Protein AF-A0A349A2H7-F1 (afdb_monomer)

Solvent-accessible surface area (backbone atoms only — not comparable to full-atom values): 12599 Å² total; per-residue (Å²): 138,85,84,82,82,81,79,79,83,76,76,77,80,77,74,93,54,63,69,60,53,51,51,50,51,52,50,51,51,52,50,50,54,51,51,54,52,49,52,51,53,51,54,51,48,53,50,29,49,76,74,70,43,41,68,57,54,52,53,52,52,53,39,20,52,52,33,11,51,50,36,16,49,54,47,28,52,54,42,39,49,49,44,51,49,52,53,63,64,56,72,56,79,90,62,84,86,55,93,89,57,82,71,79,83,64,71,91,64,53,72,66,56,54,51,52,49,49,52,52,50,28,53,56,54,16,52,56,33,15,56,57,23,29,75,42,27,62,44,52,51,35,43,76,65,58,60,81,70,86,47,60,41,94,85,80,67,43,42,53,28,49,64,72,24,38,44,59,42,52,51,52,49,50,54,49,50,51,50,52,51,52,53,37,49,54,51,40,50,50,53,37,58,60,60,63,70,70,77,71,77,76,80,81,74,84,80,72,51,73,68,60,55,57,67,74,74,110

Mean predicted aligned error: 11.8 Å

Foldseek 3Di:
DDDDDDDDPDDDDDDPPPVVVVVVVVVVVVVVVVVVVVVVLVVVCVVCVVVVNNVVSVLLVVLLQVQLVVQLVVLLCLQLVLLVVLLVVLPDQPDDPDPP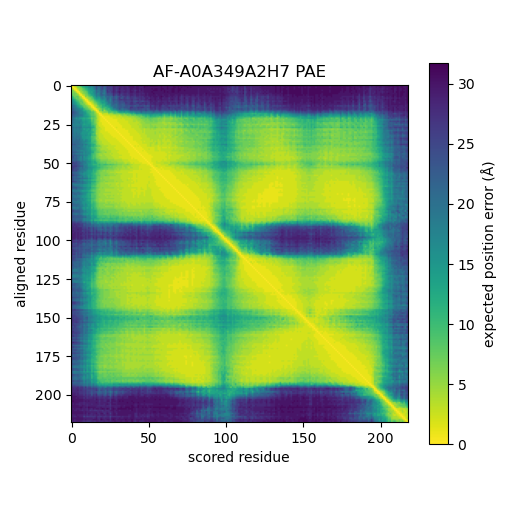WPFDDADPDPSVRVNVVSNVVSNVVSNVSSNVRSVCSVLVVLQVPQDFPPDADPPPRHGPSCVVRPVVVVVVVVVSVVVSVVVSVVVSVVSCVSSRVDTDDDPDPDDDDPVNVVVVVD

Sequence (218 aa):
MNSKTFFHQTTPPRPPGQGRAFVAILAGFVALTLLWQAAGLITDWYWFQEVGYERVFLVTLTTQIKTALLFAAVFFALFFGNLSLARALSRKPFFEVREGTIVLPPWKMGDRAIGGLILLASLLFSVFAALQGAVRWESVLRFLNATPFGTPDPLFKRDIGFYVFQLPLLNDLYGWLMGVLIFTLLSTLLVYLLRRAFVFMPPRTVQVSPAARAHLVA

pLDDT: mean 83.66, std 16.84, range [39.5, 98.31]

Structure (mmCIF, N/CA/C/O backbone):
data_AF-A0A349A2H7-F1
#
_entry.id   AF-A0A349A2H7-F1
#
loop_
_atom_site.group_PDB
_atom_site.id
_atom_site.type_symbol
_atom_site.label_atom_id
_atom_site.label_alt_id
_atom_site.label_comp_id
_atom_site.label_asym_id
_atom_site.label_entity_id
_atom_site.label_seq_id
_atom_site.pdbx_PDB_ins_code
_atom_site.Cartn_x
_atom_site.Cartn_y
_atom_site.Cartn_z
_atom_site.occupancy
_atom_site.B_iso_or_equiv
_atom_site.auth_seq_id
_atom_site.auth_comp_id
_atom_site.auth_asym_id
_atom_site.auth_atom_id
_atom_site.pdbx_PDB_model_num
ATOM 1 N N . MET A 1 1 ? 14.932 37.838 -57.137 1.00 40.78 1 MET A N 1
ATOM 2 C CA . MET A 1 1 ? 15.962 37.454 -56.144 1.00 40.78 1 MET A CA 1
ATOM 3 C C . MET A 1 1 ? 15.290 37.409 -54.780 1.00 40.78 1 MET A C 1
ATOM 5 O O . MET A 1 1 ? 14.786 38.436 -54.358 1.00 40.78 1 MET A O 1
ATOM 9 N N . ASN A 1 2 ? 15.157 36.231 -54.163 1.00 39.50 2 ASN A N 1
ATOM 10 C CA . ASN A 1 2 ? 14.314 36.021 -52.978 1.00 39.50 2 ASN A CA 1
ATOM 11 C C . ASN A 1 2 ? 15.207 35.628 -51.786 1.00 39.50 2 ASN A C 1
ATOM 13 O O . ASN A 1 2 ? 15.678 34.493 -51.714 1.00 39.50 2 ASN A O 1
ATOM 17 N N . SER A 1 3 ? 15.513 36.580 -50.901 1.00 47.34 3 SER A N 1
ATOM 18 C CA . SER A 1 3 ? 16.368 36.375 -49.727 1.00 47.34 3 SER A CA 1
ATOM 19 C C . SER A 1 3 ? 15.541 35.842 -48.557 1.00 47.34 3 SER A C 1
ATOM 21 O O . SER A 1 3 ? 14.837 36.594 -47.885 1.00 47.34 3 SER A O 1
ATOM 23 N N . LYS A 1 4 ? 15.628 34.533 -48.307 1.00 51.41 4 LYS A N 1
ATOM 24 C CA . LYS A 1 4 ? 15.074 33.904 -47.104 1.00 51.41 4 LYS A CA 1
ATOM 25 C C . LYS A 1 4 ? 15.924 34.297 -45.893 1.00 51.41 4 LYS A C 1
ATOM 27 O O . LYS A 1 4 ? 17.080 33.898 -45.782 1.00 51.41 4 LYS A O 1
ATOM 32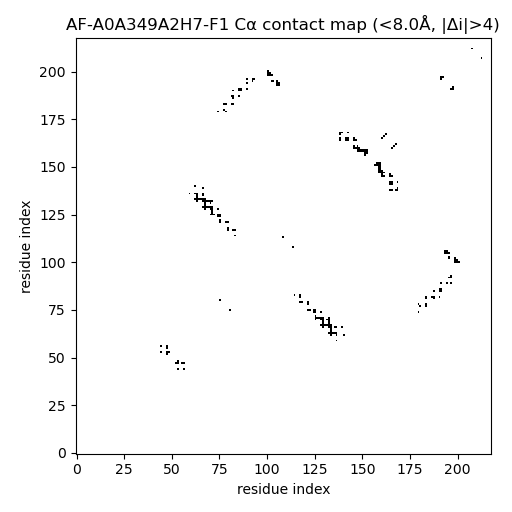 N N . THR A 1 5 ? 15.340 35.079 -44.997 1.00 55.56 5 THR A N 1
ATOM 33 C CA . THR A 1 5 ? 15.843 35.376 -43.656 1.00 55.56 5 THR A CA 1
ATOM 34 C C . THR A 1 5 ? 15.737 34.124 -42.782 1.00 55.56 5 THR A C 1
ATOM 36 O O . THR A 1 5 ? 14.649 33.672 -42.429 1.00 55.56 5 THR A O 1
ATOM 39 N N . PHE A 1 6 ? 16.884 33.534 -42.446 1.00 59.16 6 PHE A N 1
ATOM 40 C CA . PHE A 1 6 ? 16.989 32.442 -41.481 1.00 59.16 6 PHE A CA 1
ATOM 41 C C . PHE A 1 6 ? 17.053 33.030 -40.066 1.00 59.16 6 PHE A C 1
ATOM 43 O O . PHE A 1 6 ? 18.103 33.484 -39.621 1.00 59.16 6 PHE A O 1
ATOM 50 N N . PHE A 1 7 ? 15.932 33.034 -39.345 1.00 60.91 7 PHE A N 1
ATOM 51 C CA . PHE A 1 7 ? 15.944 33.316 -37.910 1.00 60.91 7 PHE A CA 1
ATOM 52 C C . PHE A 1 7 ? 16.451 32.080 -37.160 1.00 60.91 7 PHE A C 1
ATOM 54 O O . PHE A 1 7 ? 15.740 31.085 -37.021 1.00 60.91 7 PHE A O 1
ATOM 61 N N . HIS A 1 8 ? 17.688 32.141 -36.668 1.00 60.41 8 HIS A N 1
ATOM 62 C CA . HIS A 1 8 ? 18.191 31.193 -35.679 1.00 60.41 8 HIS A CA 1
ATOM 63 C C . HIS A 1 8 ? 17.428 31.396 -34.363 1.00 60.41 8 HIS A C 1
ATOM 65 O O . HIS A 1 8 ? 17.656 32.367 -33.646 1.00 60.41 8 HIS A O 1
ATOM 71 N N . GLN A 1 9 ? 16.516 30.481 -34.033 1.00 60.56 9 GLN A N 1
ATOM 72 C CA . GLN A 1 9 ? 15.930 30.414 -32.696 1.00 60.56 9 GLN A CA 1
ATOM 73 C C . GLN A 1 9 ? 16.996 29.892 -31.724 1.00 60.56 9 GLN A C 1
ATOM 75 O O . GLN A 1 9 ? 17.205 28.688 -31.595 1.00 60.56 9 GLN A O 1
ATOM 80 N N . THR A 1 10 ? 17.704 30.793 -31.047 1.00 62.16 10 THR A N 1
ATOM 81 C CA . THR A 1 10 ? 18.529 30.436 -29.891 1.00 62.16 10 THR A CA 1
ATOM 82 C C . THR A 1 10 ? 17.597 30.148 -28.719 1.00 62.16 10 THR A C 1
ATOM 84 O O . THR A 1 10 ? 17.043 31.069 -28.121 1.00 62.16 10 THR A O 1
ATOM 87 N N . THR A 1 11 ? 17.383 28.874 -28.387 1.00 65.50 11 THR A N 1
ATOM 88 C CA . THR A 1 11 ? 16.735 28.499 -27.122 1.00 65.50 11 THR A CA 1
ATOM 89 C C . THR A 1 11 ? 17.498 29.138 -25.956 1.00 65.50 11 THR A C 1
ATOM 91 O O . THR A 1 11 ? 18.717 28.953 -25.886 1.00 65.50 11 THR A O 1
ATOM 94 N N . PRO A 1 12 ? 16.833 29.876 -25.046 1.00 65.44 12 PRO A N 1
ATOM 95 C CA . PRO A 1 12 ? 17.516 30.489 -23.916 1.00 65.44 12 PRO A CA 1
ATOM 96 C C . PRO A 1 12 ? 18.137 29.403 -23.019 1.00 65.44 12 PRO A C 1
ATOM 98 O O . PRO A 1 12 ? 17.526 28.345 -22.821 1.00 65.44 12 PRO A O 1
ATOM 101 N N . PRO A 1 13 ? 19.342 29.629 -22.468 1.00 65.56 13 PRO A N 1
ATOM 102 C CA . PRO A 1 13 ? 19.967 28.684 -21.553 1.00 65.56 13 PRO A CA 1
ATOM 103 C C . PRO A 1 13 ? 19.092 28.509 -20.303 1.00 65.56 13 PRO A C 1
ATOM 105 O O . PRO A 1 13 ? 18.679 29.487 -19.679 1.00 65.56 13 PRO A O 1
ATOM 108 N N . ARG A 1 14 ? 18.800 27.255 -19.924 1.00 61.19 14 ARG A N 1
ATOM 109 C CA . ARG A 1 14 ? 18.128 26.950 -18.648 1.00 61.19 14 ARG A CA 1
ATOM 110 C C . ARG A 1 14 ? 18.968 27.528 -17.499 1.00 61.19 14 ARG A C 1
ATOM 112 O O . ARG A 1 14 ? 20.153 27.200 -17.429 1.00 61.19 14 ARG A O 1
ATOM 119 N N . PRO A 1 15 ? 18.395 28.337 -16.590 1.00 60.94 15 PRO A N 1
ATOM 120 C CA . PRO A 1 15 ? 19.158 28.917 -15.493 1.00 60.94 15 PRO A CA 1
ATOM 121 C C . PRO A 1 15 ? 19.729 27.809 -14.588 1.00 60.94 15 PRO A C 1
ATOM 123 O O . PRO A 1 15 ? 18.993 26.896 -14.187 1.00 60.94 15 PRO A O 1
ATOM 126 N N . PRO A 1 16 ? 21.031 27.855 -14.256 1.00 57.06 16 PRO A N 1
ATOM 127 C CA . PRO A 1 16 ? 21.660 26.864 -13.395 1.00 57.06 16 PRO A CA 1
ATOM 128 C C . PRO A 1 16 ? 21.126 27.030 -11.964 1.00 57.06 16 PRO A C 1
ATOM 130 O O . PRO A 1 16 ? 21.412 28.017 -11.300 1.00 57.06 16 PRO A O 1
ATOM 133 N N . GLY A 1 17 ? 20.320 26.074 -11.485 1.00 62.72 17 GLY A N 1
ATOM 134 C CA . GLY A 1 17 ? 19.901 26.011 -10.073 1.00 62.72 17 GLY A CA 1
ATOM 135 C C . GLY A 1 17 ? 18.407 25.813 -9.799 1.00 62.72 17 GLY A C 1
ATOM 136 O O . GLY A 1 17 ? 18.071 25.369 -8.702 1.00 62.72 17 GLY A O 1
ATOM 137 N N . GLN A 1 18 ? 17.511 26.030 -10.772 1.00 72.44 18 GLN A N 1
ATOM 138 C CA . GLN A 1 18 ? 16.055 25.903 -10.546 1.00 72.44 18 GLN A CA 1
ATOM 139 C C . GLN A 1 18 ? 15.631 24.507 -10.053 1.00 72.44 18 GLN A C 1
ATOM 141 O O . GLN A 1 18 ? 14.792 24.395 -9.164 1.00 72.44 18 GLN A O 1
ATOM 146 N N . GLY A 1 19 ? 16.256 23.438 -10.562 1.00 79.19 19 GLY A N 1
ATOM 147 C CA . GLY A 1 19 ? 15.960 22.072 -10.116 1.00 79.19 19 GLY A CA 1
ATOM 148 C C . GLY A 1 19 ? 16.361 21.800 -8.661 1.00 79.19 19 GLY A C 1
ATOM 149 O O . GLY A 1 19 ? 15.633 21.124 -7.942 1.00 79.19 19 GLY A O 1
ATOM 150 N N . ARG A 1 20 ? 17.487 22.360 -8.195 1.00 87.62 20 ARG A N 1
ATOM 151 C CA . ARG A 1 20 ? 17.950 22.180 -6.805 1.00 87.62 20 ARG A CA 1
ATOM 152 C C . ARG A 1 20 ? 17.081 22.972 -5.829 1.00 87.62 20 ARG A C 1
ATOM 154 O O . ARG A 1 20 ? 16.742 22.445 -4.777 1.00 87.62 20 ARG A O 1
ATOM 161 N N . ALA A 1 21 ? 16.678 24.187 -6.207 1.00 89.88 21 ALA A N 1
ATOM 162 C CA . ALA A 1 21 ? 15.753 25.000 -5.421 1.00 89.88 21 ALA A CA 1
ATOM 163 C C . ALA A 1 21 ? 14.385 24.316 -5.275 1.00 89.88 21 ALA A C 1
ATOM 165 O O . ALA A 1 21 ? 13.869 24.219 -4.167 1.00 89.88 21 ALA A O 1
ATOM 166 N N . PHE A 1 22 ? 13.836 23.760 -6.362 1.00 90.69 22 PHE A N 1
ATOM 167 C CA . PHE A 1 22 ? 12.571 23.023 -6.310 1.00 90.69 22 PHE A CA 1
ATOM 168 C C . PHE A 1 22 ? 12.645 21.792 -5.396 1.00 90.69 22 PHE A C 1
ATOM 170 O O . PHE A 1 22 ? 11.766 21.597 -4.561 1.00 90.69 22 PHE A O 1
ATOM 177 N N . VAL A 1 23 ? 13.711 20.987 -5.500 1.00 91.88 23 VAL A N 1
ATOM 178 C CA . VAL A 1 23 ? 13.900 19.823 -4.617 1.00 91.88 23 VAL A CA 1
ATOM 179 C C . VAL A 1 23 ? 14.053 20.248 -3.156 1.00 91.88 23 VAL A C 1
ATOM 181 O O . VAL A 1 23 ? 13.481 19.601 -2.286 1.00 91.88 23 VAL A O 1
ATOM 184 N N . ALA A 1 24 ? 14.774 21.337 -2.875 1.00 93.31 24 ALA A N 1
ATOM 185 C CA . ALA A 1 24 ? 14.918 21.856 -1.516 1.00 93.31 24 ALA A CA 1
ATOM 186 C C . ALA A 1 24 ? 13.576 22.327 -0.932 1.00 93.31 24 ALA A C 1
ATOM 188 O O . ALA A 1 24 ? 13.265 22.005 0.212 1.00 93.31 24 ALA A O 1
ATOM 189 N N . ILE A 1 25 ? 12.757 23.025 -1.726 1.00 95.12 25 ILE A N 1
ATOM 190 C CA . ILE A 1 25 ? 11.411 23.454 -1.320 1.00 95.12 25 ILE A CA 1
ATOM 191 C C . ILE A 1 25 ? 10.519 22.237 -1.057 1.00 95.12 25 ILE A C 1
ATOM 193 O O . ILE A 1 25 ? 9.866 22.176 -0.019 1.00 95.12 25 ILE A O 1
ATOM 197 N N . LEU A 1 26 ? 10.521 21.247 -1.956 1.00 93.38 26 LEU A N 1
ATOM 198 C CA . LEU A 1 26 ? 9.741 20.020 -1.788 1.00 93.38 26 LEU A CA 1
ATOM 199 C C . LEU A 1 26 ? 10.172 19.249 -0.534 1.00 93.38 26 LEU A C 1
ATOM 201 O O . LEU A 1 26 ? 9.325 18.828 0.247 1.00 93.38 26 LEU A O 1
ATOM 205 N N . ALA A 1 27 ? 11.479 19.093 -0.317 1.00 93.50 27 ALA A N 1
ATOM 206 C CA . ALA A 1 27 ? 12.017 18.432 0.867 1.00 93.50 27 ALA A CA 1
ATOM 207 C C . ALA A 1 27 ? 11.652 19.187 2.154 1.00 93.50 27 ALA A C 1
ATOM 209 O O . ALA A 1 27 ? 11.246 18.559 3.128 1.00 93.50 27 ALA A O 1
ATOM 210 N N . GLY A 1 28 ? 11.736 20.522 2.146 1.00 96.25 28 GLY A N 1
ATOM 211 C CA . GLY A 1 28 ? 11.318 21.365 3.266 1.00 96.25 28 GLY A CA 1
ATOM 212 C C . GLY A 1 28 ? 9.823 21.244 3.563 1.00 96.25 28 GLY A C 1
ATOM 213 O O . GLY A 1 28 ? 9.441 21.104 4.722 1.00 96.25 28 GLY A O 1
ATOM 214 N N . PHE A 1 29 ? 8.982 21.217 2.526 1.00 95.69 29 PHE A N 1
ATOM 215 C CA . PHE A 1 29 ? 7.543 21.002 2.672 1.00 95.69 29 PHE A CA 1
ATOM 216 C C . PHE A 1 29 ? 7.239 19.628 3.279 1.00 95.69 29 PHE A C 1
ATOM 218 O O . PHE A 1 29 ? 6.520 19.543 4.270 1.00 95.69 29 PHE A O 1
ATOM 225 N N . VAL A 1 30 ? 7.845 18.559 2.749 1.00 93.62 30 VAL A N 1
ATOM 226 C CA . VAL A 1 30 ? 7.694 17.202 3.297 1.00 93.62 30 VAL A CA 1
ATOM 227 C C . VAL A 1 30 ? 8.155 17.154 4.756 1.00 93.62 30 VAL A C 1
ATOM 229 O O . VAL A 1 30 ? 7.419 16.661 5.608 1.00 93.62 30 VAL A O 1
ATOM 232 N N . ALA A 1 31 ? 9.317 17.723 5.082 1.00 94.75 31 ALA A N 1
ATOM 233 C CA . ALA A 1 31 ? 9.815 17.772 6.455 1.00 94.75 31 ALA A CA 1
ATOM 234 C C . ALA A 1 31 ? 8.843 18.500 7.397 1.00 94.75 31 ALA A C 1
ATOM 236 O O . ALA A 1 31 ? 8.534 17.982 8.467 1.00 94.75 31 ALA A O 1
ATOM 237 N N . LEU A 1 32 ? 8.300 19.649 6.983 1.00 96.31 32 LEU A N 1
ATOM 238 C CA . LEU A 1 32 ? 7.321 20.394 7.775 1.00 96.31 32 LEU A CA 1
ATOM 239 C C . LEU A 1 32 ? 6.042 19.579 8.010 1.00 96.31 32 LEU A C 1
ATOM 241 O O . LEU A 1 32 ? 5.543 19.536 9.132 1.00 96.31 32 LEU A O 1
ATOM 245 N N . THR A 1 33 ? 5.538 18.889 6.980 1.00 94.25 33 THR A N 1
ATOM 246 C CA . THR A 1 33 ? 4.352 18.029 7.128 1.00 94.25 33 THR A CA 1
ATOM 247 C C . THR A 1 33 ? 4.591 16.869 8.095 1.00 94.25 33 THR A C 1
ATOM 249 O O . THR A 1 33 ? 3.722 16.574 8.912 1.00 94.25 33 THR A O 1
ATOM 252 N N . LEU A 1 34 ? 5.778 16.254 8.064 1.00 93.31 34 LEU A N 1
ATOM 253 C CA . LEU A 1 34 ? 6.144 15.176 8.984 1.00 93.31 34 LEU A CA 1
ATOM 254 C C . LEU A 1 34 ? 6.290 15.679 10.422 1.00 93.31 34 LEU A C 1
ATOM 256 O O . LEU A 1 34 ? 5.830 15.014 11.345 1.00 93.31 34 LEU A O 1
ATOM 260 N N . LEU A 1 35 ? 6.882 16.861 10.619 1.00 95.81 35 LEU A N 1
ATOM 261 C CA . LEU A 1 35 ? 6.988 17.485 11.939 1.00 95.81 35 LEU A CA 1
ATOM 262 C C . LEU A 1 35 ? 5.609 17.798 12.525 1.00 95.81 35 LEU A C 1
ATOM 264 O O . LEU A 1 35 ? 5.370 17.518 13.696 1.00 95.81 35 LEU A O 1
ATOM 268 N N . TRP A 1 36 ? 4.691 18.322 11.709 1.00 96.25 36 TRP A N 1
ATOM 269 C CA . TRP A 1 36 ? 3.318 18.591 12.137 1.00 96.25 36 TRP A CA 1
ATOM 270 C C . TRP A 1 36 ? 2.585 17.311 12.558 1.00 96.25 36 TRP A C 1
ATOM 272 O O . TRP A 1 36 ? 1.950 17.271 13.610 1.00 96.25 36 TRP A O 1
ATOM 282 N N . GLN A 1 37 ? 2.713 16.237 11.773 1.00 93.88 37 GLN A N 1
ATOM 283 C CA . GLN A 1 37 ? 2.130 14.937 12.116 1.00 93.88 37 GLN A CA 1
ATOM 284 C C . GLN A 1 37 ? 2.745 14.339 13.385 1.00 93.88 37 GLN A C 1
ATOM 286 O O . GLN A 1 37 ? 2.019 13.808 14.222 1.00 93.88 37 GLN A O 1
ATOM 291 N N . ALA A 1 38 ? 4.066 14.447 13.550 1.00 93.75 38 ALA A N 1
ATOM 292 C CA . ALA A 1 38 ? 4.754 13.967 14.743 1.00 93.75 38 ALA A CA 1
ATOM 293 C C . ALA A 1 38 ? 4.303 14.723 15.998 1.00 93.75 38 ALA A C 1
ATOM 295 O O . ALA A 1 38 ? 4.065 14.095 17.025 1.00 93.75 38 ALA A O 1
ATOM 296 N N . ALA A 1 39 ? 4.137 16.047 15.906 1.00 95.75 39 ALA A N 1
ATOM 297 C CA . ALA A 1 39 ? 3.617 16.856 17.003 1.00 95.75 39 ALA A CA 1
ATOM 298 C C . ALA A 1 39 ? 2.219 16.385 17.428 1.00 95.75 39 ALA A C 1
ATOM 300 O O . ALA A 1 39 ? 2.013 16.126 18.608 1.00 95.75 39 ALA A O 1
ATOM 301 N N . GLY A 1 40 ? 1.303 16.181 16.470 1.00 94.88 40 GLY A N 1
ATOM 302 C CA . GLY A 1 40 ? -0.031 15.642 16.756 1.00 94.88 40 GLY A CA 1
ATOM 303 C C . GLY A 1 40 ? 0.016 14.269 17.431 1.00 94.88 40 GLY A C 1
ATOM 304 O O . GLY A 1 40 ? -0.617 14.065 18.459 1.00 94.88 40 GLY A O 1
ATOM 305 N N . LEU A 1 41 ? 0.846 13.357 16.919 1.00 94.19 41 LEU A N 1
ATOM 306 C CA . LEU A 1 41 ? 0.986 12.003 17.463 1.00 94.19 41 LEU A CA 1
ATOM 307 C C . LEU A 1 41 ? 1.552 11.992 18.892 1.00 94.19 41 LEU A C 1
ATOM 309 O O . LEU A 1 41 ? 1.126 11.187 19.716 1.00 94.19 41 LEU A O 1
ATOM 313 N N . ILE A 1 42 ? 2.497 12.887 19.196 1.00 94.88 42 ILE A N 1
ATOM 314 C CA . ILE A 1 42 ? 3.053 13.052 20.545 1.00 94.88 42 ILE A CA 1
ATOM 315 C C . ILE A 1 42 ? 2.002 13.643 21.492 1.00 94.88 42 ILE A C 1
ATOM 317 O O . ILE A 1 42 ? 1.865 13.167 22.617 1.00 94.88 42 ILE A O 1
ATOM 321 N N . THR A 1 43 ? 1.254 14.656 21.048 1.00 95.94 43 THR A N 1
ATOM 322 C CA . THR A 1 43 ? 0.167 15.245 21.840 1.00 95.94 43 THR A CA 1
ATOM 323 C C . THR A 1 43 ? -0.902 14.207 22.167 1.00 95.94 43 THR A C 1
ATOM 325 O O . THR A 1 43 ? -1.280 14.080 23.330 1.00 95.94 43 THR A O 1
ATOM 328 N N . ASP A 1 44 ? -1.325 13.418 21.178 1.00 94.50 44 ASP A N 1
ATOM 329 C CA . ASP A 1 44 ? -2.274 12.326 21.384 1.00 94.50 44 ASP A CA 1
ATOM 330 C C . ASP A 1 44 ? -1.710 11.295 22.367 1.00 94.50 44 ASP A C 1
ATOM 332 O O . ASP A 1 44 ? -2.406 10.882 23.291 1.00 94.50 44 ASP A O 1
ATOM 336 N N . TRP A 1 45 ? -0.439 10.906 22.227 1.00 95.75 45 TRP A N 1
ATOM 337 C CA . TRP A 1 45 ? 0.186 9.944 23.134 1.00 95.75 45 TRP A CA 1
ATOM 338 C C . TRP A 1 45 ? 0.174 10.419 24.593 1.00 95.75 45 TRP A C 1
ATOM 340 O O . TRP A 1 45 ? -0.254 9.658 25.463 1.00 95.75 45 TRP A O 1
ATOM 350 N N . TYR A 1 46 ? 0.566 11.671 24.862 1.00 96.38 46 TYR A N 1
ATOM 351 C CA . TYR A 1 46 ? 0.497 12.243 26.211 1.00 96.38 46 TYR A CA 1
ATOM 352 C C . TYR A 1 46 ? -0.938 12.298 26.738 1.00 96.38 46 TYR A C 1
ATOM 354 O O . TYR A 1 46 ? -1.185 11.916 27.879 1.00 96.38 46 TYR A O 1
ATOM 362 N N . TRP A 1 47 ? -1.901 12.680 25.897 1.00 96.88 47 TRP A N 1
ATOM 363 C CA . TRP A 1 47 ? -3.310 12.679 26.282 1.00 96.88 47 TRP A CA 1
ATOM 364 C C . TRP A 1 47 ? -3.803 11.269 26.655 1.00 96.88 47 TRP A C 1
ATOM 366 O O . TRP A 1 47 ? -4.423 11.072 27.698 1.00 96.88 47 TRP A O 1
ATOM 376 N N . PHE A 1 48 ? -3.471 10.247 25.859 1.00 96.19 48 PHE A N 1
ATOM 377 C CA . PHE A 1 48 ? -3.827 8.856 26.159 1.00 96.19 48 PHE A CA 1
ATOM 378 C C . PHE A 1 48 ? -3.166 8.336 27.444 1.00 96.19 48 PHE A C 1
ATOM 380 O O . PHE A 1 48 ? -3.763 7.502 28.132 1.00 96.19 48 PHE A O 1
ATOM 387 N N . GLN A 1 49 ? -1.964 8.814 27.777 1.00 96.25 49 GLN A N 1
ATOM 388 C CA . GLN A 1 49 ? -1.318 8.523 29.058 1.00 96.25 49 GLN A CA 1
ATOM 389 C C . GLN A 1 49 ? -2.080 9.154 30.229 1.00 96.25 49 GLN A C 1
ATOM 391 O O . GLN A 1 49 ? -2.355 8.458 31.204 1.00 96.25 49 GLN A O 1
ATOM 396 N N . GLU A 1 50 ? -2.486 10.421 30.119 1.00 96.44 50 GLU A N 1
ATOM 397 C CA . GLU A 1 50 ? -3.231 11.129 31.172 1.00 96.44 50 GLU A CA 1
ATOM 398 C C . GLU A 1 50 ? -4.587 10.482 31.482 1.00 96.44 50 GLU A C 1
ATOM 400 O O . GLU A 1 50 ? -4.976 10.378 32.645 1.00 96.44 50 GLU A O 1
ATOM 405 N N . VAL A 1 51 ? -5.295 9.992 30.461 1.00 96.38 51 VAL A N 1
ATOM 406 C CA . VAL A 1 51 ? -6.596 9.319 30.640 1.00 96.38 51 VAL A CA 1
ATOM 407 C C . VAL A 1 51 ? -6.433 7.835 31.034 1.00 96.38 51 VAL A C 1
ATOM 409 O O . VAL A 1 51 ? -7.409 7.158 31.349 1.00 96.38 51 VAL A O 1
ATOM 412 N N . GLY A 1 52 ? -5.209 7.296 31.046 1.00 95.56 52 GLY A N 1
ATOM 413 C CA . GLY A 1 52 ? -4.933 5.899 31.408 1.00 95.56 52 GLY A CA 1
ATOM 414 C C . GLY A 1 52 ? -5.242 4.873 30.307 1.00 95.56 52 GLY A C 1
ATOM 415 O O . GLY A 1 52 ? -5.275 3.670 30.571 1.00 95.56 52 GLY A O 1
ATOM 416 N N . TYR A 1 53 ? -5.435 5.317 29.060 1.00 96.00 53 TYR A N 1
ATOM 417 C CA . TYR A 1 53 ? -5.715 4.471 27.890 1.00 96.00 53 TYR A CA 1
ATOM 418 C C . TYR A 1 53 ? -4.508 4.314 26.948 1.00 96.00 53 TYR A C 1
ATOM 420 O O . TYR A 1 53 ? -4.675 3.993 25.771 1.00 96.00 53 TYR A O 1
ATOM 428 N N . GLU A 1 54 ? -3.280 4.466 27.451 1.00 94.75 54 GLU A N 1
ATOM 429 C CA . GLU A 1 54 ? -2.039 4.331 26.667 1.00 94.75 54 GLU A CA 1
ATOM 430 C C . GLU A 1 54 ? -1.993 3.042 25.827 1.00 94.75 54 GLU A C 1
ATOM 432 O O . GLU A 1 54 ? -1.588 3.046 24.662 1.00 94.75 54 GLU A O 1
ATOM 437 N N . ARG A 1 55 ? -2.478 1.923 26.380 1.00 96.12 55 ARG A N 1
ATOM 438 C CA . ARG A 1 55 ? -2.511 0.646 25.658 1.00 96.12 55 ARG A CA 1
ATOM 439 C C . ARG A 1 55 ? -3.363 0.705 24.388 1.00 96.12 55 ARG A C 1
ATOM 441 O O . ARG A 1 55 ? -3.002 0.066 23.403 1.00 96.12 55 ARG A O 1
ATOM 448 N N . VAL A 1 56 ? -4.465 1.457 24.390 1.00 94.94 56 VAL A N 1
ATOM 449 C CA . VAL A 1 56 ? -5.331 1.622 23.210 1.00 94.94 56 VAL A CA 1
ATOM 450 C C . VAL A 1 56 ? -4.570 2.353 22.109 1.00 94.94 56 VAL A C 1
ATOM 452 O O . VAL A 1 56 ? -4.562 1.891 20.971 1.00 94.94 56 VAL A O 1
ATOM 455 N N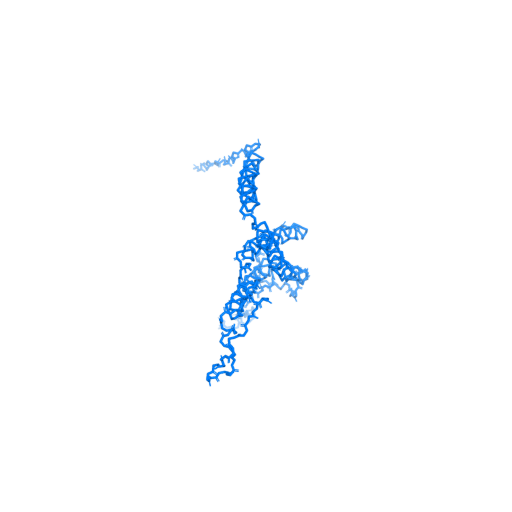 . PHE A 1 57 ? -3.851 3.421 22.458 1.00 95.50 57 PHE A N 1
ATOM 456 C CA . PHE A 1 57 ? -3.003 4.154 21.520 1.00 95.50 57 PHE A CA 1
ATOM 457 C C . PHE A 1 57 ? -1.930 3.256 20.890 1.00 95.50 57 PHE A C 1
ATOM 459 O O . PHE A 1 57 ? -1.800 3.208 19.666 1.00 95.50 57 PHE A O 1
ATOM 466 N N . LEU A 1 58 ? -1.215 2.470 21.704 1.00 95.44 58 LEU A N 1
ATOM 467 C CA . LEU A 1 58 ? -0.184 1.554 21.205 1.00 95.44 58 LEU A CA 1
ATOM 468 C C . LEU A 1 58 ? -0.761 0.460 20.299 1.00 95.44 58 LEU A C 1
ATOM 470 O O . LEU A 1 58 ? -0.163 0.130 19.273 1.00 95.44 58 LEU A O 1
ATOM 474 N N . VAL A 1 59 ? -1.923 -0.104 20.638 1.00 95.69 59 VAL A N 1
ATOM 475 C CA . VAL A 1 59 ? -2.591 -1.102 19.788 1.00 95.69 59 VAL A CA 1
ATOM 476 C C . VAL A 1 59 ? -3.007 -0.481 18.455 1.00 95.69 59 VAL A C 1
ATOM 478 O O . VAL A 1 59 ? -2.725 -1.066 17.408 1.00 95.69 59 VAL A O 1
ATOM 481 N N . THR A 1 60 ? -3.603 0.711 18.467 1.00 94.94 60 THR A N 1
ATOM 482 C CA . THR A 1 60 ? -3.978 1.438 17.248 1.00 94.94 60 THR A CA 1
ATOM 483 C C . THR A 1 60 ? -2.755 1.716 16.376 1.00 94.94 60 THR A C 1
ATOM 485 O O . THR A 1 60 ? -2.718 1.288 15.222 1.00 94.94 60 THR A O 1
ATOM 488 N N . LEU A 1 61 ? -1.708 2.331 16.936 1.00 95.38 61 LEU A N 1
ATOM 489 C CA . LEU A 1 61 ? -0.498 2.705 16.201 1.00 95.38 61 LEU A CA 1
ATOM 490 C C . LEU A 1 61 ? 0.235 1.484 15.634 1.00 95.38 61 LEU A C 1
ATOM 492 O O . LEU A 1 61 ? 0.594 1.450 14.456 1.00 95.38 61 LEU A O 1
ATOM 496 N N . THR A 1 62 ? 0.431 0.439 16.443 1.00 96.62 62 THR A N 1
ATOM 497 C CA . THR A 1 62 ? 1.116 -0.778 15.979 1.00 96.62 62 THR A CA 1
ATOM 498 C C . THR A 1 62 ? 0.317 -1.503 14.901 1.00 96.62 62 THR A C 1
ATOM 500 O O . THR A 1 62 ? 0.909 -2.030 13.958 1.00 96.62 62 THR A O 1
ATOM 503 N N . THR A 1 63 ? -1.014 -1.510 14.991 1.00 96.62 63 THR A N 1
ATOM 504 C CA . THR A 1 63 ? -1.868 -2.125 13.969 1.00 96.62 63 THR A CA 1
ATOM 505 C C . THR A 1 63 ? -1.853 -1.309 12.680 1.00 96.62 63 THR A C 1
ATOM 507 O O . THR A 1 63 ? -1.698 -1.890 11.605 1.00 96.62 63 THR A O 1
ATOM 510 N N . GLN A 1 64 ? -1.918 0.022 12.757 1.00 97.12 64 GLN A N 1
ATOM 511 C CA . GLN A 1 64 ? -1.768 0.906 11.596 1.00 97.12 64 GLN A CA 1
ATOM 512 C C . GLN A 1 64 ? -0.431 0.682 10.884 1.00 97.12 64 GLN A C 1
ATOM 514 O O . GLN A 1 64 ? -0.409 0.485 9.673 1.00 97.12 64 GLN A O 1
ATOM 519 N N . ILE A 1 65 ? 0.680 0.613 11.624 1.00 97.38 65 ILE A N 1
ATOM 520 C CA . ILE A 1 65 ? 2.004 0.360 11.038 1.00 97.38 65 ILE A CA 1
ATOM 521 C C . ILE A 1 65 ? 2.061 -1.031 10.392 1.00 97.38 65 ILE A C 1
ATOM 523 O O . ILE A 1 65 ? 2.494 -1.160 9.249 1.00 97.38 65 ILE A O 1
ATOM 527 N N . LYS A 1 66 ? 1.600 -2.083 11.081 1.00 97.62 66 LYS A N 1
ATOM 528 C CA . LYS A 1 66 ? 1.617 -3.455 10.539 1.00 97.62 66 LYS A CA 1
ATOM 529 C C . LYS A 1 66 ? 0.771 -3.585 9.274 1.00 97.62 66 LYS A C 1
ATOM 531 O O . LYS A 1 66 ? 1.209 -4.207 8.309 1.00 97.62 66 LYS A O 1
ATOM 536 N N . THR A 1 67 ? -0.422 -2.997 9.265 1.00 97.12 67 THR A N 1
ATOM 537 C CA . THR A 1 67 ? -1.323 -3.024 8.104 1.00 97.12 67 THR A CA 1
ATOM 538 C C . THR A 1 67 ? -0.780 -2.199 6.945 1.00 97.12 67 THR A C 1
ATOM 540 O O . THR A 1 67 ? -0.793 -2.676 5.811 1.00 97.12 67 THR A O 1
ATOM 543 N N . ALA A 1 68 ? -0.204 -1.027 7.217 1.00 97.75 68 ALA A N 1
ATOM 544 C CA . ALA A 1 68 ? 0.496 -0.229 6.217 1.00 97.75 68 ALA A CA 1
ATOM 545 C C . ALA A 1 68 ? 1.642 -1.017 5.567 1.00 97.75 68 ALA A C 1
ATOM 547 O O . ALA A 1 68 ? 1.709 -1.123 4.343 1.00 97.75 68 ALA A O 1
ATOM 548 N N . LEU A 1 69 ? 2.509 -1.628 6.380 1.00 98.31 69 LEU A N 1
ATOM 549 C CA . LEU A 1 69 ? 3.634 -2.425 5.892 1.00 98.31 69 LEU A CA 1
ATOM 550 C C . LEU A 1 69 ? 3.173 -3.640 5.086 1.00 98.31 69 LEU A C 1
ATOM 552 O O . LEU A 1 69 ? 3.758 -3.924 4.044 1.00 98.31 69 LEU A O 1
ATOM 556 N N . LEU A 1 70 ? 2.116 -4.329 5.521 1.00 97.50 70 LEU A N 1
ATOM 557 C CA . LEU A 1 70 ? 1.560 -5.471 4.797 1.00 97.50 70 LEU A CA 1
ATOM 558 C C . LEU A 1 70 ? 1.071 -5.064 3.400 1.00 97.50 70 LEU A C 1
ATOM 560 O O . LEU A 1 70 ? 1.465 -5.675 2.408 1.00 97.50 70 LEU A O 1
ATOM 564 N N . PHE A 1 71 ? 0.251 -4.015 3.308 1.00 97.75 71 PHE A N 1
ATOM 565 C CA . PHE A 1 71 ? -0.277 -3.537 2.028 1.00 97.75 71 PHE A CA 1
ATOM 566 C C . PHE A 1 71 ? 0.839 -3.016 1.114 1.00 97.75 71 PHE A C 1
ATOM 568 O O . PHE A 1 71 ? 0.848 -3.321 -0.080 1.00 97.75 71 PHE A O 1
ATOM 575 N N . ALA A 1 72 ? 1.809 -2.286 1.670 1.00 98.19 72 ALA A N 1
ATOM 576 C CA . ALA A 1 72 ? 2.982 -1.819 0.938 1.00 98.19 72 ALA A CA 1
ATOM 577 C C . ALA A 1 72 ? 3.810 -2.983 0.387 1.00 98.19 72 ALA A C 1
ATOM 579 O O . ALA A 1 72 ? 4.165 -2.977 -0.790 1.00 98.19 72 ALA A O 1
ATOM 580 N N . ALA A 1 73 ? 4.084 -3.996 1.214 1.00 98.25 73 ALA A N 1
ATOM 581 C CA . ALA A 1 73 ? 4.878 -5.158 0.837 1.00 98.25 73 ALA A CA 1
ATOM 582 C C . ALA A 1 73 ? 4.194 -5.982 -0.257 1.00 98.25 73 ALA A C 1
ATOM 584 O O . ALA A 1 73 ? 4.835 -6.330 -1.246 1.00 98.25 73 ALA A O 1
ATOM 585 N N . VAL A 1 74 ? 2.891 -6.249 -0.119 1.00 97.94 74 VAL A N 1
ATOM 586 C CA . VAL A 1 74 ? 2.117 -6.985 -1.129 1.00 97.94 74 VAL A CA 1
ATOM 587 C C . VAL A 1 74 ? 2.063 -6.204 -2.442 1.00 97.94 74 VAL A C 1
ATOM 589 O O . VAL A 1 74 ? 2.355 -6.770 -3.495 1.00 97.94 74 VAL A O 1
ATOM 592 N N . PHE A 1 75 ? 1.762 -4.901 -2.395 1.00 98.31 75 PHE A N 1
ATOM 593 C CA . PHE A 1 75 ? 1.771 -4.055 -3.589 1.00 98.31 75 PHE A CA 1
ATOM 594 C C . PHE A 1 75 ? 3.142 -4.058 -4.263 1.00 98.31 75 PHE A C 1
ATOM 596 O O . PHE A 1 75 ? 3.240 -4.292 -5.465 1.00 98.31 75 PHE A O 1
ATOM 603 N N . PHE A 1 76 ? 4.203 -3.814 -3.489 1.00 98.19 76 PHE A N 1
ATOM 604 C CA . PHE A 1 76 ? 5.565 -3.763 -3.998 1.00 98.19 76 PHE A CA 1
ATOM 605 C C . PHE A 1 76 ? 5.945 -5.093 -4.646 1.00 98.19 76 PHE A C 1
ATOM 607 O O . PHE A 1 76 ? 6.388 -5.094 -5.788 1.00 98.19 76 PHE A O 1
ATOM 614 N N . ALA A 1 77 ? 5.713 -6.222 -3.972 1.00 97.56 77 ALA A N 1
ATOM 615 C CA . ALA A 1 77 ? 6.031 -7.544 -4.500 1.00 97.56 77 ALA A CA 1
ATOM 616 C C . ALA A 1 77 ? 5.310 -7.828 -5.827 1.00 97.56 77 ALA A C 1
ATOM 618 O O . ALA A 1 77 ? 5.950 -8.256 -6.789 1.00 97.56 77 ALA A O 1
ATOM 619 N N . LEU A 1 78 ? 4.006 -7.543 -5.905 1.00 96.88 78 LEU A N 1
ATOM 620 C CA . LEU A 1 78 ? 3.217 -7.751 -7.120 1.00 96.88 78 LEU A CA 1
ATOM 621 C C . LEU A 1 78 ? 3.655 -6.814 -8.249 1.00 96.88 78 LEU A C 1
ATOM 623 O O . LEU A 1 78 ? 3.961 -7.272 -9.349 1.00 96.88 78 LEU A O 1
ATOM 627 N N . PHE A 1 79 ? 3.721 -5.512 -7.980 1.00 97.00 79 PHE A N 1
ATOM 628 C CA . PHE A 1 79 ? 3.997 -4.495 -8.988 1.00 97.00 79 PHE A CA 1
ATOM 629 C C . PHE A 1 79 ? 5.454 -4.553 -9.466 1.00 97.00 79 PHE A C 1
ATOM 631 O O . PHE A 1 79 ? 5.716 -4.735 -10.657 1.00 97.00 79 PHE A O 1
ATOM 638 N N . PHE A 1 80 ? 6.419 -4.476 -8.542 1.00 96.12 80 PHE A N 1
ATOM 639 C CA . PHE A 1 80 ? 7.845 -4.540 -8.870 1.00 96.12 80 PHE A CA 1
ATOM 640 C C . PHE A 1 80 ? 8.217 -5.889 -9.479 1.00 96.12 80 PHE A C 1
ATOM 642 O O . PHE A 1 80 ? 8.956 -5.925 -10.465 1.00 96.12 80 PHE A O 1
ATOM 649 N N . GLY A 1 81 ? 7.706 -6.991 -8.918 1.00 93.94 81 GLY A N 1
ATOM 650 C CA . GLY A 1 81 ? 7.959 -8.336 -9.427 1.00 93.94 81 GLY A CA 1
ATOM 651 C C . GLY A 1 81 ? 7.485 -8.492 -10.870 1.00 93.94 81 GLY A C 1
ATOM 652 O O . GLY A 1 81 ? 8.257 -8.919 -11.729 1.00 93.94 81 GLY A O 1
ATOM 653 N N . ASN A 1 82 ? 6.256 -8.063 -11.166 1.00 94.94 82 ASN A N 1
ATOM 654 C CA . ASN A 1 82 ? 5.681 -8.166 -12.506 1.00 94.94 82 ASN A CA 1
ATOM 655 C C . ASN A 1 82 ? 6.404 -7.267 -13.524 1.00 94.94 82 ASN A C 1
ATOM 657 O O . ASN A 1 82 ? 6.807 -7.744 -14.585 1.00 94.94 82 ASN A O 1
ATOM 661 N N . LEU A 1 83 ? 6.662 -5.996 -13.194 1.00 91.31 83 LEU A N 1
ATOM 662 C CA . LEU A 1 83 ? 7.365 -5.078 -14.100 1.00 91.31 83 LEU A CA 1
ATOM 663 C C . LEU A 1 83 ? 8.828 -5.487 -14.317 1.00 91.31 83 LEU A C 1
ATOM 665 O O . LEU A 1 83 ? 9.357 -5.342 -15.422 1.00 91.31 83 LEU A O 1
ATOM 669 N N . SER A 1 84 ? 9.494 -6.015 -13.288 1.00 89.12 84 SER A N 1
ATOM 670 C CA . SER A 1 84 ? 10.861 -6.534 -13.407 1.00 89.12 84 SER A CA 1
ATOM 671 C C . SER A 1 84 ? 10.911 -7.764 -14.305 1.00 89.12 84 SER A C 1
ATOM 673 O O . SER A 1 84 ? 11.810 -7.872 -15.142 1.00 89.12 84 SER A O 1
ATOM 675 N N . LEU A 1 85 ? 9.918 -8.649 -14.188 1.00 88.25 85 LEU A N 1
ATOM 676 C CA . LEU A 1 85 ? 9.758 -9.802 -15.065 1.00 88.25 85 LEU A CA 1
ATOM 677 C C . LEU A 1 85 ? 9.513 -9.350 -16.512 1.00 88.25 85 LEU A C 1
ATOM 679 O O . LEU A 1 85 ? 10.260 -9.737 -17.409 1.00 88.25 85 LEU A O 1
ATOM 683 N N . ALA A 1 86 ? 8.562 -8.441 -16.738 1.00 86.00 86 ALA A N 1
ATOM 684 C CA . ALA A 1 86 ? 8.281 -7.876 -18.058 1.00 86.00 86 ALA A CA 1
ATOM 685 C C . ALA A 1 86 ? 9.513 -7.207 -18.687 1.00 86.00 86 ALA A C 1
ATOM 687 O O . ALA A 1 86 ? 9.802 -7.381 -19.874 1.00 86.00 86 ALA A O 1
ATOM 688 N N . ARG A 1 87 ? 10.305 -6.488 -17.884 1.00 83.12 87 ARG A N 1
ATOM 689 C CA . ARG A 1 87 ? 11.587 -5.928 -18.318 1.00 83.12 87 ARG A CA 1
ATOM 690 C C . ARG A 1 87 ? 12.595 -7.014 -18.694 1.00 83.12 87 ARG A C 1
ATOM 692 O O . ARG A 1 87 ? 13.299 -6.844 -19.684 1.00 83.12 87 ARG A O 1
ATOM 699 N N . ALA A 1 88 ? 12.706 -8.086 -17.916 1.00 82.81 88 ALA A N 1
ATOM 700 C CA . ALA A 1 88 ? 13.643 -9.169 -18.198 1.00 82.81 88 ALA A CA 1
ATOM 701 C C . ALA A 1 88 ? 13.280 -9.911 -19.497 1.00 82.81 88 ALA A C 1
ATOM 703 O O . ALA A 1 88 ? 14.161 -10.138 -20.327 1.00 82.81 88 ALA A O 1
ATOM 704 N N . LEU A 1 89 ? 11.994 -10.211 -19.706 1.00 80.44 89 LEU A N 1
ATOM 705 C CA . LEU A 1 89 ? 11.481 -10.881 -20.908 1.00 80.44 89 LEU A CA 1
ATOM 706 C C . LEU A 1 89 ? 11.578 -10.010 -22.170 1.00 80.44 89 LEU A C 1
ATOM 708 O O . LEU A 1 89 ? 11.913 -10.512 -23.238 1.00 80.44 89 LEU A O 1
ATOM 712 N N . SER A 1 90 ? 11.369 -8.697 -22.055 1.00 72.19 90 SER A N 1
ATOM 713 C CA . SER A 1 90 ? 11.444 -7.758 -23.191 1.00 72.19 90 SER A CA 1
ATOM 714 C C . SER A 1 90 ? 12.868 -7.406 -23.651 1.00 72.19 90 SER A C 1
ATOM 716 O O . SER A 1 90 ? 13.032 -6.617 -24.580 1.00 72.19 90 SER A O 1
ATOM 718 N N . ARG A 1 91 ? 13.923 -7.963 -23.035 1.00 66.81 91 ARG A N 1
ATOM 719 C CA . ARG A 1 91 ? 15.319 -7.731 -23.465 1.00 66.81 91 A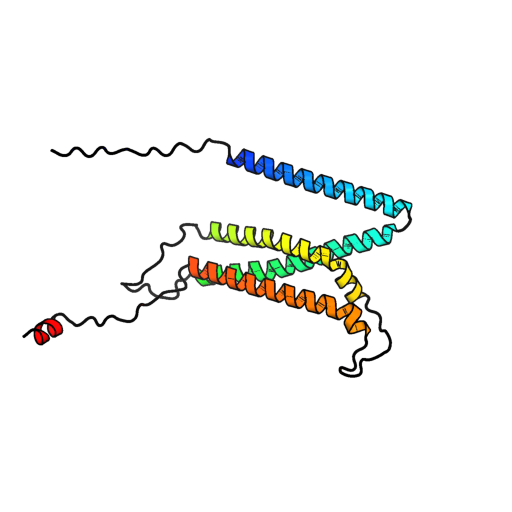RG A CA 1
ATOM 720 C C . ARG A 1 91 ? 15.661 -8.367 -24.811 1.00 66.81 91 ARG A C 1
ATOM 722 O O . ARG A 1 91 ? 16.593 -7.898 -25.460 1.00 66.81 91 ARG A O 1
ATOM 729 N N . LYS A 1 92 ? 14.958 -9.428 -25.212 1.00 59.12 92 LYS A N 1
ATOM 730 C CA . LYS A 1 92 ? 15.180 -10.107 -26.493 1.00 59.12 92 LYS A CA 1
ATOM 731 C C . LYS A 1 92 ? 14.011 -9.793 -27.431 1.00 59.12 92 LYS A C 1
ATOM 733 O O . LYS A 1 92 ? 12.873 -10.074 -27.057 1.00 59.12 92 LYS A O 1
ATOM 738 N N . PRO A 1 93 ? 14.248 -9.213 -28.620 1.00 55.84 93 PRO A N 1
ATOM 739 C CA . PRO A 1 93 ? 13.191 -9.089 -29.612 1.00 55.84 93 PRO A CA 1
ATOM 740 C C . PRO A 1 93 ? 12.749 -10.498 -30.026 1.00 55.84 93 PRO A C 1
ATOM 742 O O . PRO A 1 93 ? 13.559 -11.286 -30.503 1.00 55.84 93 PRO A O 1
ATOM 745 N N . PHE A 1 94 ? 11.475 -10.821 -29.797 1.00 51.78 94 PHE A N 1
ATOM 746 C CA . PHE A 1 94 ? 10.887 -12.110 -30.188 1.00 51.78 94 PHE A CA 1
ATOM 747 C C . PHE A 1 94 ? 10.694 -12.238 -31.705 1.00 51.78 94 PHE A C 1
ATOM 749 O O . PHE A 1 94 ? 10.583 -13.350 -32.211 1.00 51.78 94 PHE A O 1
ATOM 756 N N . PHE A 1 95 ? 10.661 -11.116 -32.428 1.00 54.47 95 PHE A N 1
ATOM 757 C CA . PHE A 1 95 ? 10.412 -11.075 -33.865 1.00 54.47 95 PHE A CA 1
ATOM 758 C C . PHE A 1 95 ? 11.625 -10.504 -34.600 1.00 54.47 95 PHE A C 1
ATOM 760 O O . PHE A 1 95 ? 12.135 -9.441 -34.234 1.00 54.47 95 PHE A O 1
ATOM 767 N N . GLU A 1 96 ? 12.063 -11.194 -35.655 1.00 53.12 96 GLU A N 1
ATOM 768 C CA . GLU A 1 96 ? 12.977 -10.624 -36.642 1.00 53.12 96 GLU A CA 1
ATOM 769 C C . GLU A 1 96 ? 12.310 -9.395 -37.266 1.00 53.12 96 GLU A C 1
ATOM 771 O O . GLU A 1 96 ? 11.224 -9.478 -37.846 1.00 53.12 96 GLU A O 1
ATOM 776 N N . VAL A 1 97 ? 12.939 -8.230 -37.108 1.00 56.75 97 VAL A N 1
ATOM 777 C CA . VAL A 1 97 ? 12.475 -6.982 -37.718 1.00 56.75 97 VAL A CA 1
ATOM 778 C C . VAL A 1 97 ? 12.613 -7.133 -39.231 1.00 56.75 97 VAL A C 1
ATOM 780 O O . VAL A 1 97 ? 13.701 -6.983 -39.781 1.00 56.75 97 VAL A O 1
ATOM 783 N N . ARG A 1 98 ? 11.510 -7.474 -39.901 1.00 53.19 98 ARG A N 1
ATOM 784 C CA . ARG A 1 98 ? 11.443 -7.605 -41.358 1.00 53.19 98 ARG A CA 1
ATOM 785 C C . ARG A 1 98 ? 11.247 -6.228 -41.998 1.00 53.19 98 ARG A C 1
ATOM 787 O O . ARG A 1 98 ? 10.573 -5.363 -41.425 1.00 53.19 98 ARG A O 1
ATOM 794 N N . GLU A 1 99 ? 11.836 -6.028 -43.176 1.00 48.50 99 GLU A N 1
ATOM 795 C CA . GLU A 1 99 ? 11.717 -4.780 -43.941 1.00 48.5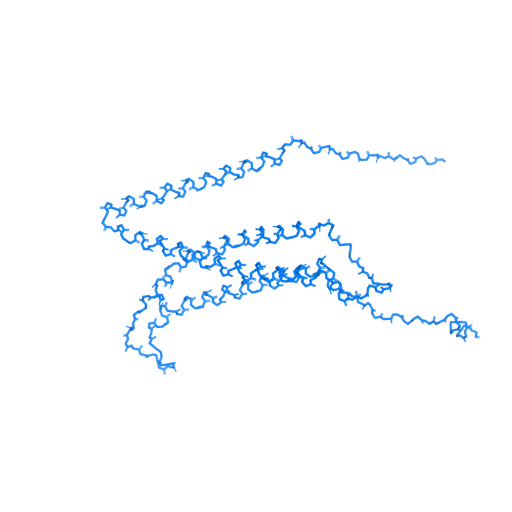0 99 GLU A CA 1
ATOM 796 C C . GLU A 1 99 ? 10.242 -4.387 -44.145 1.00 48.50 99 GLU A C 1
ATOM 798 O O . GLU A 1 99 ? 9.413 -5.219 -44.512 1.00 48.50 99 GLU A O 1
ATOM 803 N N . GLY A 1 100 ? 9.906 -3.120 -43.869 1.00 56.12 100 GLY A N 1
ATOM 804 C CA . GLY A 1 100 ? 8.541 -2.579 -43.986 1.00 56.12 100 GLY A CA 1
ATOM 805 C C . GLY A 1 100 ? 7.751 -2.466 -42.676 1.00 56.12 100 GLY A C 1
ATOM 806 O O . GLY A 1 100 ? 6.626 -1.971 -42.682 1.00 56.12 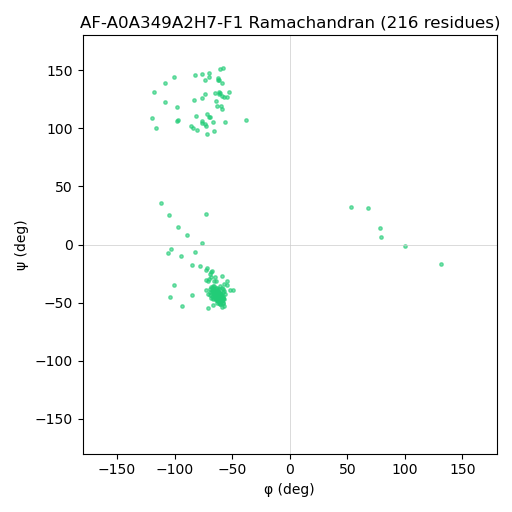100 GLY A O 1
ATOM 807 N N . THR A 1 101 ? 8.325 -2.870 -41.541 1.00 58.16 101 THR A N 1
ATOM 808 C CA . THR A 1 101 ? 7.689 -2.685 -40.228 1.00 58.16 101 THR A CA 1
ATOM 809 C C . THR A 1 101 ? 7.808 -1.227 -39.766 1.00 58.16 101 THR A C 1
ATOM 811 O O . THR A 1 101 ? 8.918 -0.701 -39.675 1.00 58.16 101 THR A O 1
ATOM 814 N N . ILE A 1 102 ? 6.693 -0.568 -39.420 1.00 55.31 102 ILE A N 1
ATOM 815 C CA . ILE A 1 102 ? 6.731 0.748 -38.760 1.00 55.31 102 ILE A CA 1
ATOM 816 C C . ILE A 1 102 ? 7.186 0.526 -37.321 1.00 55.31 102 ILE A C 1
ATOM 818 O O . ILE A 1 102 ? 6.421 0.083 -36.465 1.00 55.31 102 ILE A O 1
ATOM 822 N N . VAL A 1 103 ? 8.455 0.814 -37.056 1.00 56.31 103 VAL A N 1
ATOM 823 C CA . VAL A 1 103 ? 9.025 0.670 -35.722 1.00 56.31 103 VAL A CA 1
ATOM 824 C C . VAL A 1 103 ? 9.026 2.030 -35.035 1.00 56.31 103 VAL A C 1
ATOM 826 O O . VAL A 1 103 ? 9.709 2.947 -35.492 1.00 56.31 103 VAL A O 1
ATOM 829 N N . LEU A 1 104 ? 8.309 2.175 -33.915 1.00 56.44 104 LEU A N 1
ATOM 830 C CA . LEU A 1 104 ? 8.444 3.386 -33.105 1.00 56.44 104 LEU A CA 1
ATOM 831 C C . LEU A 1 104 ? 9.916 3.539 -32.655 1.00 56.44 104 LEU A C 1
ATOM 833 O O . LEU A 1 104 ? 10.576 2.539 -32.309 1.00 56.44 104 LEU A O 1
ATOM 837 N N . PRO A 1 105 ? 10.475 4.766 -32.682 1.00 56.00 105 PRO A N 1
ATOM 838 C CA . PRO A 1 105 ? 11.816 5.013 -32.174 1.00 56.00 105 PRO A CA 1
ATOM 839 C C . PRO A 1 105 ? 11.857 4.597 -30.696 1.00 56.00 105 PRO A C 1
ATOM 841 O O . PRO A 1 105 ? 10.982 4.996 -29.927 1.00 56.00 105 PRO A O 1
ATOM 844 N N . PRO A 1 106 ? 12.822 3.755 -30.288 1.00 58.75 106 PRO A N 1
ATOM 845 C CA . PRO A 1 106 ? 12.855 3.257 -28.929 1.00 58.75 106 PRO A CA 1
ATOM 846 C C . PRO A 1 106 ? 13.220 4.414 -28.003 1.00 58.75 106 PRO A C 1
ATOM 848 O O . PRO A 1 106 ? 14.040 5.274 -28.348 1.00 58.75 106 PRO A O 1
ATOM 851 N N . TRP A 1 107 ? 12.639 4.422 -26.808 1.00 58.28 107 TRP A N 1
ATOM 852 C CA . TRP A 1 107 ? 13.061 5.357 -25.777 1.00 58.28 107 TRP A CA 1
ATOM 853 C C . TRP A 1 107 ? 14.549 5.116 -25.485 1.00 58.28 107 TRP A C 1
ATOM 855 O O . TRP A 1 107 ? 14.930 4.033 -25.045 1.00 58.28 107 TRP A O 1
ATOM 865 N N . LYS A 1 108 ? 15.411 6.109 -25.740 1.00 60.28 108 LYS A N 1
ATOM 866 C CA . LYS A 1 108 ? 16.882 6.002 -25.611 1.00 60.28 108 LYS A CA 1
ATOM 867 C C . LYS A 1 108 ? 17.374 5.958 -24.150 1.00 60.28 108 LYS A C 1
ATOM 869 O O . LYS A 1 108 ? 18.491 6.375 -23.860 1.00 60.28 108 LYS A O 1
ATOM 874 N N . MET A 1 109 ? 16.554 5.501 -23.203 1.00 62.44 109 MET A N 1
ATOM 875 C CA . MET A 1 109 ? 16.991 5.298 -21.820 1.00 62.44 109 MET A CA 1
ATOM 876 C C . MET A 1 109 ? 17.678 3.939 -21.710 1.00 62.44 109 MET A C 1
ATOM 878 O O . MET A 1 109 ? 17.100 2.911 -22.056 1.00 62.44 109 MET A O 1
ATOM 882 N N . GLY A 1 110 ? 18.919 3.932 -21.218 1.00 70.62 110 GLY A N 1
ATOM 883 C CA . GLY A 1 110 ? 19.658 2.696 -20.967 1.00 70.62 110 GLY A CA 1
ATOM 884 C C . GLY A 1 110 ? 18.912 1.781 -19.994 1.00 70.62 110 GLY A C 1
ATOM 885 O O . GLY A 1 110 ? 18.177 2.245 -19.122 1.00 70.62 110 GLY A O 1
ATOM 886 N N . ASP A 1 111 ? 19.125 0.468 -20.109 1.00 76.88 111 ASP A N 1
ATOM 887 C CA . ASP A 1 111 ? 18.348 -0.522 -19.356 1.00 76.88 111 ASP A CA 1
ATOM 888 C C . ASP A 1 111 ? 18.420 -0.291 -17.829 1.00 76.88 111 ASP A C 1
ATOM 890 O O . ASP A 1 111 ? 17.417 -0.442 -17.133 1.00 76.88 111 ASP A O 1
ATOM 894 N N . ARG A 1 112 ? 19.565 0.185 -17.311 1.00 82.12 112 ARG A N 1
ATOM 895 C CA . ARG A 1 112 ? 19.725 0.604 -15.903 1.00 82.12 112 ARG A CA 1
ATOM 896 C C . ARG A 1 112 ? 18.775 1.733 -15.489 1.00 82.12 112 ARG A C 1
ATOM 898 O O . ARG A 1 112 ? 18.204 1.649 -14.408 1.00 82.12 112 ARG A O 1
ATOM 905 N N . ALA A 1 113 ? 18.577 2.745 -16.334 1.00 84.06 113 ALA A N 1
ATOM 906 C CA . ALA A 1 113 ? 17.692 3.872 -16.036 1.00 84.06 113 ALA A CA 1
ATOM 907 C C . ALA A 1 113 ? 16.228 3.422 -15.938 1.00 84.06 113 ALA A C 1
ATOM 909 O O . ALA A 1 113 ? 15.521 3.829 -15.022 1.00 84.06 113 ALA A O 1
ATOM 910 N N . ILE A 1 114 ? 15.798 2.508 -16.816 1.00 83.06 114 ILE A N 1
ATOM 911 C CA . ILE A 1 114 ? 14.446 1.932 -16.758 1.00 83.06 114 ILE A CA 1
ATOM 912 C C . ILE A 1 114 ? 14.273 1.092 -15.486 1.00 83.06 114 ILE A C 1
ATOM 914 O O . ILE A 1 114 ? 13.231 1.153 -14.847 1.00 83.06 114 ILE A O 1
ATOM 918 N N . GLY A 1 115 ? 15.305 0.350 -15.076 1.00 87.19 115 GLY A N 1
ATOM 919 C CA . GLY A 1 115 ? 15.306 -0.352 -13.793 1.00 87.19 115 GLY A CA 1
ATOM 920 C C . GLY A 1 115 ? 15.147 0.552 -12.585 1.00 87.19 115 GLY A C 1
ATOM 921 O O . GLY A 1 115 ? 14.316 0.275 -11.726 1.00 87.19 115 GLY A O 1
ATOM 922 N N . GLY A 1 116 ? 15.922 1.636 -12.549 1.00 89.81 116 GLY A N 1
ATOM 923 C CA . GLY A 1 116 ? 15.812 2.650 -11.505 1.00 89.81 116 GLY A CA 1
ATOM 924 C C . GLY A 1 116 ? 14.427 3.293 -11.482 1.00 89.81 116 GLY A C 1
ATOM 925 O O . GLY A 1 116 ? 13.854 3.447 -10.411 1.00 89.81 116 GLY A O 1
ATOM 926 N N . LEU A 1 117 ? 13.853 3.591 -12.652 1.00 90.00 117 LEU A N 1
ATOM 927 C CA . LEU A 1 117 ? 12.511 4.161 -12.758 1.00 90.00 117 LEU A CA 1
ATOM 928 C C . LEU A 1 117 ? 11.427 3.192 -12.268 1.00 90.00 117 LEU A C 1
ATOM 930 O O . LEU A 1 117 ? 10.547 3.612 -11.526 1.00 90.00 117 LEU A O 1
ATOM 934 N N . ILE A 1 118 ? 11.501 1.907 -12.635 1.00 91.62 118 ILE A N 1
ATOM 935 C CA . ILE A 1 118 ? 10.566 0.877 -12.152 1.00 91.62 118 ILE A CA 1
ATOM 936 C C . ILE A 1 118 ? 10.656 0.754 -10.632 1.00 91.62 118 ILE A C 1
ATOM 938 O O . ILE A 1 118 ? 9.625 0.732 -9.967 1.00 91.62 118 ILE A O 1
ATOM 942 N N . LEU A 1 119 ? 11.867 0.700 -10.073 1.00 94.88 119 LEU A N 1
ATOM 943 C CA . LEU A 1 119 ? 12.067 0.610 -8.627 1.00 94.88 119 LEU A CA 1
ATOM 944 C C . LEU A 1 119 ? 11.533 1.854 -7.908 1.00 94.88 119 LEU A C 1
ATOM 946 O O . LEU A 1 119 ? 10.797 1.721 -6.935 1.00 94.88 119 LEU A O 1
ATOM 950 N N . LEU A 1 120 ? 11.840 3.050 -8.415 1.00 94.88 120 LEU A N 1
ATOM 951 C CA . LEU A 1 120 ? 11.363 4.311 -7.850 1.00 94.88 120 LEU A CA 1
ATOM 952 C C . LEU A 1 120 ? 9.836 4.426 -7.925 1.00 94.88 120 LEU A C 1
ATOM 954 O O . LEU A 1 120 ? 9.211 4.789 -6.935 1.00 94.88 120 LEU A O 1
ATOM 958 N N . ALA A 1 121 ? 9.230 4.064 -9.058 1.00 94.44 121 ALA A N 1
ATOM 959 C CA . ALA A 1 121 ? 7.778 4.028 -9.206 1.00 94.44 121 ALA A CA 1
ATOM 960 C C . ALA A 1 121 ? 7.145 3.002 -8.256 1.00 94.44 121 ALA A C 1
ATOM 962 O O . ALA A 1 121 ? 6.169 3.313 -7.583 1.00 94.44 121 ALA A O 1
ATOM 963 N N . SER A 1 122 ? 7.726 1.804 -8.148 1.00 96.62 122 SER A N 1
ATOM 964 C CA . SER A 1 122 ? 7.229 0.753 -7.251 1.00 96.62 122 SER A CA 1
ATOM 965 C C . SER A 1 122 ? 7.286 1.191 -5.790 1.00 96.62 122 SER A C 1
ATOM 967 O O . SER A 1 122 ? 6.309 1.011 -5.071 1.00 96.62 122 SER A O 1
ATOM 969 N N . LEU A 1 123 ? 8.391 1.811 -5.360 1.00 97.31 123 LEU A N 1
ATOM 970 C CA . LEU A 1 123 ? 8.525 2.368 -4.014 1.00 97.31 123 LEU A CA 1
ATOM 971 C C . LEU A 1 123 ? 7.507 3.485 -3.777 1.00 97.31 123 LEU A C 1
ATOM 973 O O . LEU A 1 123 ? 6.779 3.443 -2.789 1.00 97.31 123 LEU A O 1
ATOM 977 N N . LEU A 1 124 ? 7.396 4.433 -4.709 1.00 96.19 124 LEU A N 1
ATOM 978 C CA . LEU A 1 124 ? 6.447 5.539 -4.615 1.00 96.19 124 LEU A CA 1
ATOM 979 C C . LEU A 1 124 ? 5.006 5.034 -4.464 1.00 96.19 124 LEU A C 1
ATOM 981 O O . LEU A 1 124 ? 4.327 5.395 -3.508 1.00 96.19 124 LEU A O 1
ATOM 985 N N . PHE A 1 125 ? 4.547 4.154 -5.357 1.00 97.31 125 PHE A N 1
ATOM 986 C CA . PHE A 1 125 ? 3.192 3.600 -5.293 1.00 97.31 125 PHE A CA 1
ATOM 987 C C . PHE A 1 125 ? 2.985 2.661 -4.096 1.00 97.31 125 PHE A C 1
ATOM 989 O O . PHE A 1 125 ? 1.880 2.612 -3.554 1.00 97.31 125 PHE A O 1
ATOM 996 N N . SER A 1 126 ? 4.038 1.998 -3.601 1.00 97.62 126 SER A N 1
ATOM 997 C CA . SER A 1 126 ? 3.951 1.217 -2.363 1.00 97.62 126 SER A CA 1
ATOM 998 C C . SER A 1 126 ? 3.698 2.087 -1.129 1.00 97.62 126 SER A C 1
ATOM 1000 O O . SER A 1 126 ? 2.982 1.649 -0.236 1.00 97.62 126 SER A O 1
ATOM 1002 N N . VAL A 1 127 ? 4.182 3.338 -1.095 1.00 96.94 127 VAL A N 1
ATOM 1003 C CA . VAL A 1 127 ? 3.844 4.296 -0.025 1.00 96.94 127 VAL A CA 1
ATOM 1004 C C . VAL A 1 127 ? 2.354 4.636 -0.056 1.00 96.94 127 VAL A C 1
ATOM 1006 O O . VAL A 1 127 ? 1.703 4.611 0.984 1.00 96.94 127 VAL A O 1
ATOM 1009 N N . PHE A 1 128 ? 1.772 4.868 -1.236 1.00 96.88 128 PHE A N 1
ATOM 1010 C CA . PHE A 1 128 ? 0.322 5.072 -1.356 1.00 96.88 128 PHE A CA 1
ATOM 1011 C C . PHE A 1 128 ? -0.474 3.833 -0.917 1.00 96.88 128 PHE A C 1
ATOM 1013 O O . PHE A 1 128 ? -1.497 3.963 -0.242 1.00 96.88 128 PHE A O 1
ATOM 1020 N N . ALA A 1 129 ? 0.007 2.630 -1.243 1.00 97.31 129 ALA A N 1
ATOM 1021 C CA . ALA A 1 129 ? -0.576 1.387 -0.741 1.00 97.31 129 ALA A CA 1
ATOM 1022 C C . ALA A 1 129 ? -0.457 1.271 0.790 1.00 97.31 129 ALA A C 1
ATOM 1024 O O . ALA A 1 129 ? -1.410 0.836 1.434 1.00 97.31 129 ALA A O 1
ATOM 1025 N N . ALA A 1 130 ? 0.657 1.721 1.376 1.00 97.62 130 ALA A N 1
ATOM 1026 C CA . ALA A 1 130 ? 0.858 1.774 2.821 1.00 97.62 130 ALA A CA 1
ATOM 1027 C C . ALA A 1 130 ? -0.168 2.686 3.501 1.00 97.62 130 ALA A C 1
ATOM 1029 O O . ALA A 1 130 ? -0.807 2.278 4.465 1.00 97.62 130 ALA A O 1
ATOM 1030 N N . LEU A 1 131 ? -0.374 3.895 2.966 1.00 95.94 131 LEU A N 1
ATOM 1031 C CA . LEU A 1 131 ? -1.365 4.847 3.478 1.00 95.94 131 LEU A CA 1
ATOM 1032 C C . LEU A 1 131 ? -2.782 4.267 3.417 1.00 95.94 131 LEU A C 1
ATOM 1034 O O . LEU A 1 131 ? -3.542 4.375 4.375 1.00 95.94 131 LEU A O 1
ATOM 1038 N N . GLN A 1 132 ? -3.122 3.586 2.320 1.00 95.56 132 GLN A N 1
ATOM 1039 C CA . GLN A 1 132 ? -4.386 2.861 2.208 1.00 95.56 132 GLN A CA 1
ATOM 1040 C C . GLN A 1 132 ? -4.507 1.742 3.256 1.00 95.56 132 GLN A C 1
ATOM 1042 O O . GLN A 1 132 ? -5.561 1.605 3.879 1.00 95.56 132 GLN A O 1
ATOM 1047 N N . GLY A 1 133 ? -3.452 0.956 3.476 1.00 95.38 133 GLY A N 1
ATOM 1048 C CA . GLY A 1 133 ? -3.428 -0.085 4.506 1.00 95.38 133 GLY A CA 1
ATOM 1049 C C . GLY A 1 133 ? -3.607 0.482 5.915 1.00 95.38 133 GLY A C 1
ATOM 1050 O O . GLY A 1 133 ? -4.423 -0.034 6.674 1.00 95.38 133 GLY A O 1
ATOM 1051 N N . ALA A 1 134 ? -2.922 1.587 6.227 1.00 95.56 134 ALA A N 1
ATOM 1052 C CA . ALA A 1 134 ? -2.963 2.242 7.532 1.00 95.56 134 ALA A CA 1
ATOM 1053 C C . ALA A 1 134 ? -4.387 2.624 7.946 1.00 95.56 134 ALA A C 1
ATOM 1055 O O . ALA A 1 134 ? -4.770 2.386 9.082 1.00 95.56 134 ALA A O 1
ATOM 1056 N N . VAL A 1 135 ? -5.200 3.160 7.027 1.00 94.75 135 VAL A N 1
ATOM 1057 C CA . VAL A 1 135 ? -6.592 3.566 7.313 1.00 94.75 135 VAL A CA 1
ATOM 1058 C C . VAL A 1 135 ? -7.500 2.361 7.610 1.00 94.75 135 VAL A C 1
ATOM 1060 O O . VAL A 1 135 ? -8.496 2.497 8.312 1.00 94.75 135 VAL A O 1
ATOM 1063 N N . ARG A 1 136 ? -7.140 1.158 7.145 1.00 95.06 136 ARG A N 1
ATOM 1064 C CA . ARG A 1 136 ? -7.930 -0.079 7.302 1.00 95.06 136 ARG A CA 1
ATOM 1065 C C . ARG A 1 136 ? -7.620 -0.856 8.584 1.00 95.06 136 ARG A C 1
ATOM 1067 O O . ARG A 1 136 ? -8.105 -1.975 8.755 1.00 95.06 136 ARG A O 1
ATOM 1074 N N . TRP A 1 137 ? -6.821 -0.284 9.483 1.00 95.44 137 TRP A N 1
ATOM 1075 C CA . TRP A 1 137 ? -6.405 -0.911 10.740 1.00 95.44 137 TRP A CA 1
ATOM 1076 C C . TRP A 1 137 ? -7.583 -1.438 11.572 1.00 95.44 137 TRP A C 1
ATOM 1078 O O . TRP A 1 137 ? -7.502 -2.536 12.121 1.00 95.44 137 TRP A O 1
ATOM 1088 N N . GLU A 1 138 ? -8.693 -0.699 11.618 1.00 95.12 138 GLU A N 1
ATOM 1089 C CA . GLU A 1 138 ? -9.869 -1.073 12.400 1.00 95.12 138 GLU A CA 1
ATOM 1090 C C . GLU A 1 138 ? -10.564 -2.314 11.823 1.00 95.12 138 GLU A C 1
ATOM 1092 O O . GLU A 1 138 ? -10.843 -3.262 12.557 1.00 95.12 138 GLU A O 1
ATOM 1097 N N . SER A 1 139 ? -10.770 -2.363 10.503 1.00 95.31 139 SER A N 1
ATOM 1098 C CA . SER A 1 139 ? -11.314 -3.541 9.814 1.00 95.31 139 SER A CA 1
ATOM 1099 C C . SER A 1 139 ? -10.431 -4.774 10.024 1.00 95.31 139 SER A C 1
ATOM 1101 O O . SER A 1 139 ? -10.942 -5.875 10.216 1.00 95.31 139 SER A O 1
ATOM 1103 N N . VAL A 1 140 ? -9.105 -4.597 10.044 1.00 95.56 140 VAL A N 1
ATOM 1104 C CA . VAL A 1 140 ? -8.158 -5.686 10.329 1.00 95.56 140 VAL A CA 1
ATOM 1105 C C . VAL A 1 140 ? -8.267 -6.162 11.777 1.00 95.56 140 VAL A C 1
ATOM 1107 O O . VAL A 1 140 ? -8.318 -7.367 12.012 1.00 95.56 140 VAL A O 1
ATOM 1110 N N . LEU A 1 141 ? -8.357 -5.256 12.753 1.00 95.75 141 LEU A N 1
ATOM 1111 C CA . LEU A 1 141 ? -8.552 -5.646 14.153 1.00 95.75 141 LEU A CA 1
ATOM 1112 C C . LEU A 1 141 ? -9.875 -6.374 14.372 1.00 95.75 141 LEU A C 1
ATOM 1114 O O . LEU A 1 141 ? -9.889 -7.380 15.081 1.00 95.75 141 LEU A O 1
ATOM 1118 N N . ARG A 1 142 ? -10.958 -5.897 13.749 1.00 95.44 142 ARG A N 1
ATOM 1119 C CA . ARG A 1 142 ? -12.276 -6.543 13.789 1.00 95.44 142 ARG A CA 1
ATOM 1120 C C . ARG A 1 142 ? -12.228 -7.945 13.185 1.00 95.44 142 ARG A C 1
ATOM 1122 O O . ARG A 1 142 ? -12.768 -8.869 13.778 1.00 95.44 142 ARG A O 1
ATOM 1129 N N . PHE A 1 143 ? -11.529 -8.124 12.064 1.00 95.94 143 PHE A N 1
ATOM 1130 C CA . PHE A 1 143 ? -11.337 -9.438 11.447 1.00 95.94 143 PHE A CA 1
ATOM 1131 C C . PHE A 1 143 ? -10.573 -10.404 12.365 1.00 95.94 143 PHE A C 1
ATOM 1133 O O . PHE A 1 143 ? -10.974 -11.556 12.517 1.00 95.94 143 PHE A O 1
ATOM 1140 N N . LEU A 1 144 ? -9.485 -9.938 12.988 1.00 94.81 144 LEU A N 1
ATOM 1141 C CA . LEU A 1 144 ? -8.639 -10.763 13.859 1.00 94.81 144 LEU A CA 1
ATOM 1142 C C . LEU A 1 144 ? -9.309 -11.112 15.194 1.00 94.81 144 LEU A C 1
ATOM 1144 O O . LEU A 1 144 ? -9.043 -12.176 15.743 1.00 94.81 144 LEU A O 1
ATOM 1148 N N . ASN A 1 145 ? -10.167 -10.231 15.708 1.00 95.25 145 ASN A N 1
ATOM 1149 C CA . ASN A 1 145 ? -10.861 -10.394 16.987 1.00 95.25 145 ASN A CA 1
ATOM 1150 C C . ASN A 1 145 ? -12.371 -10.599 16.789 1.00 95.25 145 ASN A C 1
ATOM 1152 O O . ASN A 1 145 ? -13.178 -10.093 17.568 1.00 95.25 145 ASN A O 1
ATOM 1156 N N . ALA A 1 146 ? -12.763 -11.302 15.725 1.00 93.75 146 ALA A N 1
ATOM 1157 C CA . ALA A 1 146 ? -14.166 -11.547 15.419 1.00 93.75 146 ALA A CA 1
ATOM 1158 C C . ALA A 1 146 ? -14.828 -12.410 16.508 1.00 93.75 146 ALA A C 1
ATOM 1160 O O . ALA A 1 146 ? -14.318 -13.476 16.860 1.00 93.75 146 ALA A O 1
ATOM 1161 N N . THR A 1 147 ? -15.989 -11.978 17.001 1.00 93.81 147 THR A N 1
ATOM 1162 C CA . THR A 1 147 ? -16.799 -12.729 17.970 1.00 93.81 147 THR A CA 1
ATOM 1163 C C . THR A 1 147 ? -18.066 -13.285 17.312 1.00 93.81 147 THR A C 1
ATOM 1165 O O . THR A 1 147 ? -18.689 -12.600 16.496 1.00 93.81 147 THR A O 1
ATOM 1168 N N . PRO A 1 148 ? -18.464 -14.534 17.615 1.00 92.94 148 PRO A N 1
ATOM 1169 C CA . PRO A 1 148 ? -19.708 -15.088 17.098 1.00 92.94 148 PRO A CA 1
ATOM 1170 C C . PRO A 1 148 ? -20.914 -14.466 17.810 1.00 92.94 148 PRO A C 1
ATOM 1172 O O . PRO A 1 148 ? -20.895 -14.257 19.023 1.00 92.94 148 PRO A O 1
ATOM 1175 N N . PHE A 1 149 ? -21.980 -14.219 17.054 1.00 92.88 149 PHE A N 1
ATOM 1176 C CA . PHE A 1 149 ? -23.271 -13.766 17.578 1.00 92.88 149 PHE A CA 1
ATOM 1177 C C . PHE A 1 149 ? -24.140 -14.943 18.049 1.00 92.88 149 PHE A C 1
ATOM 1179 O O . PHE A 1 149 ? -25.096 -14.747 18.794 1.00 92.88 149 PHE A O 1
ATOM 1186 N N . GLY A 1 150 ? -23.829 -16.168 17.618 1.00 92.00 150 GLY A N 1
ATOM 1187 C CA . GLY A 1 150 ? -24.565 -17.384 17.965 1.00 92.00 150 GLY A CA 1
ATOM 1188 C C . GLY A 1 150 ? -25.855 -17.569 17.166 1.00 92.00 150 GLY A C 1
ATOM 1189 O O . GLY A 1 150 ? -26.614 -18.495 17.438 1.00 92.00 150 GLY A O 1
ATOM 1190 N N . THR A 1 151 ? -26.108 -16.709 16.178 1.00 93.19 151 THR A N 1
ATOM 1191 C CA . THR A 1 151 ? -27.295 -16.772 15.321 1.00 93.19 151 THR A CA 1
ATOM 1192 C C . THR A 1 151 ? -26.847 -16.949 13.870 1.00 93.19 151 THR A C 1
ATOM 1194 O O . THR A 1 151 ? -26.284 -16.011 13.296 1.00 93.19 151 THR A O 1
ATOM 1197 N N . PRO A 1 152 ? -27.052 -18.136 13.269 1.00 94.44 152 PRO A N 1
ATOM 1198 C CA . PRO A 1 152 ? -26.734 -18.363 11.868 1.00 94.44 152 PRO A CA 1
ATOM 1199 C C . PRO A 1 152 ? -27.788 -17.735 10.954 1.00 94.44 152 PRO A C 1
ATOM 1201 O O . PRO A 1 152 ? -28.978 -17.711 11.273 1.00 94.44 152 PRO A O 1
ATOM 1204 N N . ASP A 1 153 ? -27.356 -17.257 9.791 1.00 94.06 153 ASP A N 1
ATOM 1205 C CA . ASP A 1 153 ? -28.258 -16.754 8.768 1.00 94.06 153 ASP A CA 1
ATOM 1206 C C . ASP A 1 153 ? -29.064 -17.902 8.112 1.00 94.06 153 ASP A C 1
ATOM 1208 O O . ASP A 1 153 ? -28.562 -19.023 7.967 1.00 94.06 153 ASP A O 1
ATOM 1212 N N . PRO A 1 154 ? -30.315 -17.657 7.675 1.00 93.50 154 PRO A N 1
ATOM 1213 C CA . PRO A 1 154 ? -31.154 -18.708 7.093 1.00 93.50 154 PRO A CA 1
ATOM 1214 C C . PRO A 1 154 ? -30.677 -19.222 5.728 1.00 93.50 154 PRO A C 1
ATOM 1216 O O . PRO A 1 154 ? -31.039 -20.330 5.334 1.00 93.50 154 PRO A O 1
ATOM 1219 N N . LEU A 1 155 ? -29.909 -18.415 4.988 1.00 95.62 155 LEU A N 1
ATOM 1220 C CA . LEU A 1 155 ? -29.565 -18.682 3.592 1.00 95.62 155 LEU A CA 1
ATOM 1221 C C . LEU A 1 155 ? -28.228 -19.421 3.460 1.00 95.62 155 LEU A C 1
ATOM 1223 O O . LEU A 1 155 ? -28.168 -20.474 2.828 1.00 95.62 155 LEU A O 1
ATOM 1227 N N . PHE A 1 156 ? -27.164 -18.894 4.066 1.00 94.12 156 PHE A N 1
ATOM 1228 C CA . PHE A 1 156 ? -25.804 -19.423 3.937 1.00 94.12 156 PHE A CA 1
ATOM 1229 C C . PHE A 1 156 ? -25.331 -20.224 5.155 1.00 94.12 156 PHE A C 1
ATOM 1231 O O . PHE A 1 156 ? -24.242 -20.805 5.111 1.00 94.12 156 PHE A O 1
ATOM 1238 N N . LYS A 1 157 ? -26.144 -20.293 6.217 1.00 92.62 157 LYS A N 1
ATOM 1239 C CA . LYS A 1 157 ? -25.836 -20.948 7.495 1.00 92.62 157 LYS A CA 1
ATOM 1240 C C . LYS A 1 157 ? -24.517 -20.463 8.117 1.00 92.62 157 LYS A C 1
ATOM 1242 O O . LYS A 1 157 ? -23.813 -21.233 8.769 1.00 92.62 157 LYS A O 1
ATOM 1247 N N . ARG A 1 158 ? -24.163 -19.193 7.909 1.00 92.19 158 ARG A N 1
ATOM 1248 C CA . ARG A 1 158 ? -23.034 -18.495 8.530 1.00 92.19 158 ARG A CA 1
ATOM 1249 C C . ARG A 1 158 ? -23.511 -17.617 9.672 1.00 92.19 158 ARG A C 1
ATOM 1251 O O . ARG A 1 158 ? -24.567 -17.004 9.601 1.00 92.19 158 ARG A O 1
ATOM 1258 N N . ASP A 1 159 ? -22.700 -17.526 10.718 1.00 95.38 159 ASP A N 1
ATOM 1259 C CA . ASP A 1 159 ? -22.969 -16.617 11.828 1.00 95.38 159 ASP A CA 1
ATOM 1260 C C . ASP A 1 159 ? -23.002 -15.157 11.350 1.00 95.38 159 ASP A C 1
ATOM 1262 O O . ASP A 1 159 ? -22.187 -14.751 10.517 1.00 95.38 159 ASP A O 1
ATOM 1266 N N . ILE A 1 160 ? -23.912 -14.354 11.906 1.00 94.25 160 ILE A N 1
ATOM 1267 C CA . ILE A 1 160 ? -24.021 -12.919 11.595 1.00 94.25 160 ILE A CA 1
ATOM 1268 C C . ILE A 1 160 ? -22.679 -12.188 11.801 1.00 94.25 160 ILE A C 1
ATOM 1270 O O . ILE A 1 160 ? -22.348 -11.273 11.043 1.00 94.25 160 ILE A O 1
ATOM 1274 N N . GLY A 1 161 ? -21.846 -12.638 12.744 1.00 93.81 161 GLY A N 1
ATOM 1275 C CA . GLY A 1 161 ? -20.512 -12.096 13.000 1.00 93.81 161 GLY A CA 1
ATOM 1276 C C . GLY A 1 161 ? -19.568 -12.166 11.807 1.00 93.81 161 GLY A C 1
ATOM 1277 O O . GLY A 1 161 ? -18.718 -11.288 11.656 1.00 93.81 161 GLY A O 1
ATOM 1278 N N . PHE A 1 162 ? -19.757 -13.121 10.890 1.00 94.62 162 PHE A N 1
ATOM 1279 C CA . PHE A 1 162 ? -19.027 -13.141 9.622 1.00 94.62 162 PHE A CA 1
ATOM 1280 C C . PHE A 1 162 ? -19.265 -11.851 8.821 1.00 94.62 162 PHE A C 1
ATOM 1282 O O . PHE A 1 162 ? -18.319 -11.228 8.337 1.00 94.62 162 PHE A O 1
ATOM 1289 N N . TYR A 1 163 ? -20.522 -11.423 8.708 1.00 94.38 163 TYR A N 1
ATOM 1290 C CA . TYR A 1 163 ? -20.921 -10.269 7.900 1.00 94.38 163 TYR A CA 1
ATOM 1291 C C . TYR A 1 163 ? -20.506 -8.938 8.529 1.00 94.38 163 TYR A C 1
ATOM 1293 O O . TYR A 1 163 ? -20.221 -7.986 7.808 1.00 94.38 163 TYR A O 1
ATOM 1301 N N . VAL A 1 164 ? -20.443 -8.876 9.860 1.00 94.62 164 VAL A N 1
ATOM 1302 C CA . VAL A 1 164 ? -20.091 -7.655 10.599 1.00 94.62 164 VAL A CA 1
ATOM 1303 C C . VAL A 1 164 ? -18.577 -7.479 10.720 1.00 94.62 164 VAL A C 1
ATOM 1305 O O . VAL A 1 164 ? -18.068 -6.374 10.533 1.00 94.62 164 VAL A O 1
ATOM 1308 N N . PHE A 1 165 ? -17.842 -8.552 11.024 1.00 95.94 165 PHE A N 1
ATOM 1309 C CA . PHE A 1 165 ? -16.416 -8.462 11.349 1.00 95.94 165 PHE A CA 1
ATOM 1310 C C . PHE A 1 165 ? -15.493 -8.833 10.192 1.00 95.94 165 PHE A C 1
ATOM 1312 O O . PHE A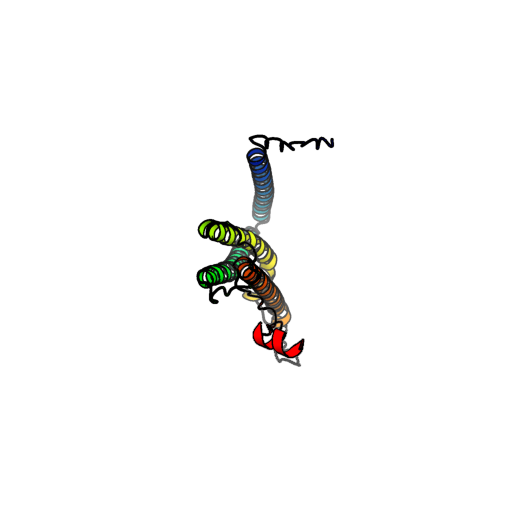 1 165 ? -14.423 -8.241 10.061 1.00 95.94 165 PHE A O 1
ATOM 1319 N N . GLN A 1 166 ? -15.878 -9.802 9.356 1.00 95.44 166 GLN A N 1
ATOM 1320 C CA . GLN A 1 166 ? -14.967 -10.370 8.358 1.00 95.44 166 GLN A CA 1
ATOM 1321 C C . GLN A 1 166 ? -15.244 -9.872 6.942 1.00 95.44 166 GLN A C 1
ATOM 1323 O O . GLN A 1 166 ? -14.318 -9.497 6.220 1.00 95.44 166 GLN A O 1
ATOM 1328 N N . LEU A 1 167 ? -16.516 -9.841 6.544 1.00 95.50 167 LEU A N 1
ATOM 1329 C CA . LEU A 1 167 ? -16.922 -9.477 5.190 1.00 95.50 167 LEU A CA 1
ATOM 1330 C C . LEU A 1 167 ? -16.452 -8.078 4.745 1.00 95.50 167 LEU A C 1
ATOM 1332 O O . LEU A 1 167 ? -16.000 -7.979 3.602 1.00 95.50 167 LEU A O 1
ATOM 1336 N N . PRO A 1 168 ? -16.487 -7.018 5.582 1.00 95.69 168 PRO A N 1
ATOM 1337 C CA . PRO A 1 168 ? -16.028 -5.695 5.160 1.00 95.69 168 PRO A CA 1
ATOM 1338 C C . PRO A 1 168 ? -14.559 -5.711 4.726 1.00 95.69 168 PRO A C 1
ATOM 1340 O O . PRO A 1 168 ? -14.235 -5.242 3.638 1.00 95.69 168 PRO A O 1
ATOM 1343 N N . LEU A 1 169 ? -13.686 -6.355 5.514 1.00 95.69 169 LEU A N 1
ATOM 1344 C CA . LEU A 1 169 ? -12.268 -6.470 5.177 1.00 95.69 169 LEU A CA 1
ATOM 1345 C C . LEU A 1 169 ? -12.046 -7.305 3.910 1.00 95.69 169 LEU A C 1
ATOM 1347 O O . LEU A 1 169 ? -11.200 -6.955 3.092 1.00 95.69 169 LEU A O 1
ATOM 1351 N N . LEU A 1 170 ? -12.789 -8.403 3.737 1.00 96.38 170 LEU A N 1
ATOM 1352 C CA . LEU A 1 170 ? -12.668 -9.254 2.550 1.00 96.38 170 LEU A CA 1
ATOM 1353 C C . LEU A 1 170 ? -13.074 -8.510 1.272 1.00 96.38 170 LEU A C 1
ATOM 1355 O O . LEU A 1 170 ? -12.378 -8.618 0.263 1.00 96.38 170 LEU A O 1
ATOM 1359 N N . ASN A 1 171 ? -14.155 -7.729 1.319 1.00 96.19 171 ASN A N 1
ATOM 1360 C CA . ASN A 1 171 ? -14.582 -6.897 0.195 1.00 96.19 171 ASN A CA 1
ATOM 1361 C C . ASN A 1 171 ? -13.562 -5.796 -0.116 1.00 96.19 171 ASN A C 1
ATOM 1363 O O . ASN A 1 171 ? -13.202 -5.609 -1.281 1.00 96.19 171 ASN A O 1
ATOM 1367 N N . ASP A 1 172 ? -13.045 -5.120 0.912 1.00 94.44 172 ASP A N 1
ATOM 1368 C CA . ASP A 1 172 ? -12.001 -4.107 0.751 1.00 94.44 172 ASP A CA 1
ATOM 1369 C C . ASP A 1 172 ? -10.730 -4.700 0.137 1.00 94.44 172 ASP A C 1
ATOM 1371 O O . ASP A 1 172 ? -10.142 -4.112 -0.773 1.00 94.44 172 ASP A O 1
ATOM 1375 N N . LEU A 1 173 ? -10.309 -5.877 0.610 1.00 96.19 173 LEU A N 1
ATOM 1376 C CA . LEU A 1 173 ? -9.123 -6.566 0.116 1.00 96.19 173 LEU A CA 1
ATOM 1377 C C . LEU A 1 173 ? -9.314 -7.040 -1.325 1.00 96.19 173 LEU A C 1
ATOM 1379 O O . LEU A 1 173 ? -8.398 -6.898 -2.132 1.00 96.19 173 LEU A O 1
ATOM 1383 N N . TYR A 1 174 ? -10.497 -7.554 -1.665 1.00 96.88 174 TYR A N 1
ATOM 1384 C CA . TYR A 1 174 ? -10.840 -7.944 -3.030 1.00 96.88 174 TYR A CA 1
ATOM 1385 C C . TYR A 1 174 ? -10.780 -6.748 -3.987 1.00 96.88 174 TYR A C 1
ATOM 1387 O O . TYR A 1 174 ? -10.098 -6.811 -5.012 1.00 96.88 174 TYR A O 1
ATOM 1395 N N . GLY A 1 175 ? -11.441 -5.639 -3.638 1.00 96.62 175 GLY A N 1
ATOM 1396 C CA . GLY A 1 175 ? -11.441 -4.424 -4.452 1.00 96.62 175 GLY A CA 1
ATOM 1397 C C . GLY A 1 175 ? -10.041 -3.829 -4.599 1.00 96.62 175 GLY A C 1
ATOM 1398 O O . GLY A 1 175 ? -9.620 -3.481 -5.704 1.00 96.62 175 GLY A O 1
ATOM 1399 N N . TRP A 1 176 ? -9.283 -3.780 -3.502 1.00 96.44 176 TRP A N 1
ATOM 1400 C CA . TRP A 1 176 ? -7.897 -3.324 -3.513 1.00 96.44 176 TRP A CA 1
ATOM 1401 C C . TRP A 1 176 ? -7.021 -4.208 -4.403 1.00 96.44 176 TRP A C 1
ATOM 1403 O O . TRP A 1 176 ? -6.344 -3.687 -5.288 1.00 96.44 176 TRP A O 1
ATOM 1413 N N . LEU A 1 177 ? -7.072 -5.533 -4.237 1.00 97.06 177 LEU A N 1
ATOM 1414 C CA . LEU A 1 177 ? -6.263 -6.469 -5.014 1.00 97.06 177 LEU A CA 1
ATOM 1415 C C . LEU A 1 177 ? -6.595 -6.391 -6.507 1.00 97.06 177 LEU A C 1
ATOM 1417 O O . LEU A 1 177 ? -5.680 -6.353 -7.326 1.00 97.06 177 LEU A O 1
ATOM 1421 N N . MET A 1 178 ? -7.877 -6.290 -6.871 1.00 97.88 178 MET A N 1
ATOM 1422 C CA . MET A 1 178 ? -8.278 -6.072 -8.264 1.00 97.88 178 MET A CA 1
ATOM 1423 C C . MET A 1 178 ? -7.728 -4.762 -8.823 1.00 97.88 178 MET A C 1
ATOM 1425 O O . MET A 1 178 ? -7.180 -4.753 -9.925 1.00 97.88 178 MET A O 1
ATOM 1429 N N . GLY A 1 179 ? -7.790 -3.674 -8.053 1.00 97.25 179 GLY A N 1
ATOM 1430 C CA . GLY A 1 179 ? -7.176 -2.403 -8.432 1.00 97.25 179 GLY A CA 1
ATOM 1431 C C . GLY A 1 179 ? -5.669 -2.532 -8.676 1.00 97.25 179 GLY A C 1
ATOM 1432 O O . GLY A 1 179 ? -5.171 -2.070 -9.703 1.00 97.25 179 GLY A O 1
ATOM 1433 N N . VAL A 1 180 ? -4.949 -3.219 -7.783 1.00 97.06 180 VAL A N 1
ATOM 1434 C CA . VAL A 1 180 ? -3.506 -3.476 -7.925 1.00 97.06 180 VAL A CA 1
ATOM 1435 C C . VAL A 1 180 ? -3.210 -4.311 -9.165 1.00 97.06 180 VAL A C 1
ATOM 1437 O O . VAL A 1 180 ? -2.296 -3.974 -9.919 1.00 97.06 180 VAL A O 1
ATOM 1440 N N . LEU A 1 181 ? -3.975 -5.374 -9.413 1.00 96.94 181 LEU A N 1
ATOM 1441 C CA . LEU A 1 181 ? -3.790 -6.241 -10.575 1.00 96.94 181 LEU A CA 1
ATOM 1442 C C . LEU A 1 181 ? -4.030 -5.489 -11.885 1.00 96.94 181 LEU A C 1
ATOM 1444 O O . LEU A 1 181 ? -3.191 -5.563 -12.780 1.00 96.94 181 LEU A O 1
ATOM 1448 N N . ILE A 1 182 ? -5.117 -4.719 -11.984 1.00 97.56 182 ILE A N 1
ATOM 1449 C CA . ILE A 1 182 ? -5.421 -3.903 -13.168 1.00 97.56 182 ILE A CA 1
ATOM 1450 C C . ILE A 1 182 ? -4.327 -2.853 -13.381 1.00 97.56 182 ILE A C 1
ATOM 1452 O O . ILE A 1 182 ? -3.798 -2.723 -14.483 1.00 97.56 182 ILE A O 1
ATOM 1456 N N . PHE A 1 183 ? -3.931 -2.136 -12.328 1.00 96.94 183 PHE A N 1
ATOM 1457 C CA . PHE A 1 183 ? -2.882 -1.121 -12.413 1.00 96.94 183 PHE A CA 1
ATOM 1458 C C . PHE A 1 183 ? -1.529 -1.709 -12.838 1.00 96.94 183 PHE A C 1
ATOM 1460 O O . PHE A 1 183 ? -0.829 -1.141 -13.682 1.00 96.94 183 PHE A O 1
ATOM 1467 N N . THR A 1 184 ? -1.180 -2.879 -12.297 1.00 95.44 184 THR A N 1
ATOM 1468 C CA . THR A 1 184 ? 0.022 -3.627 -12.679 1.00 95.44 184 THR A CA 1
ATOM 1469 C C . THR A 1 184 ? -0.060 -4.070 -14.134 1.00 95.44 184 THR A C 1
ATOM 1471 O O . THR A 1 184 ? 0.889 -3.861 -14.881 1.00 95.44 184 THR A O 1
ATOM 1474 N N . LEU A 1 185 ? -1.200 -4.613 -14.570 1.00 94.62 185 LEU A N 1
ATOM 1475 C CA . LEU A 1 185 ? -1.418 -5.054 -15.947 1.00 94.62 185 LEU A CA 1
ATOM 1476 C C . LEU A 1 185 ? -1.245 -3.901 -16.943 1.00 94.62 185 LEU A C 1
ATOM 1478 O O . LEU A 1 185 ? -0.519 -4.049 -17.925 1.00 94.62 185 LEU A O 1
ATOM 1482 N N . LEU A 1 186 ? -1.861 -2.747 -16.672 1.00 94.94 186 LEU A N 1
ATOM 1483 C CA . LEU A 1 186 ? -1.730 -1.547 -17.503 1.00 94.94 186 LEU A CA 1
ATOM 1484 C C . LEU A 1 186 ? -0.283 -1.048 -17.552 1.00 94.94 186 LEU A C 1
ATOM 1486 O O . LEU A 1 186 ? 0.227 -0.712 -18.621 1.00 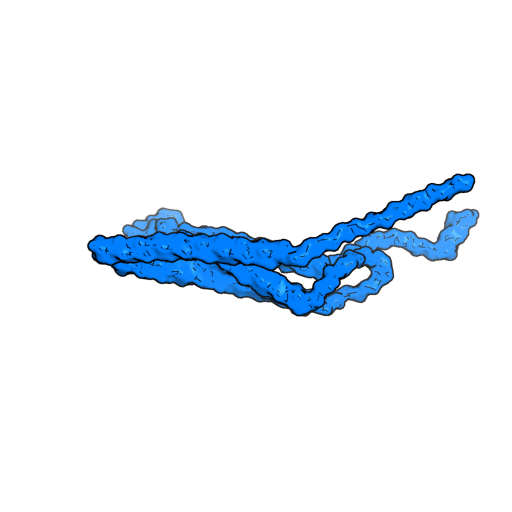94.94 186 LEU A O 1
ATOM 1490 N N . SER A 1 187 ? 0.403 -1.045 -16.409 1.00 92.31 187 SER A N 1
ATOM 1491 C CA . SER A 1 187 ? 1.805 -0.632 -16.323 1.00 92.31 187 SER A CA 1
ATOM 1492 C C . SER A 1 187 ? 2.728 -1.590 -17.082 1.00 92.31 187 SER A C 1
ATOM 1494 O O . SER A 1 187 ? 3.611 -1.155 -17.820 1.00 92.31 187 SER A O 1
ATOM 1496 N N . THR A 1 188 ? 2.499 -2.898 -16.971 1.00 90.06 188 THR A N 1
ATOM 1497 C CA . THR A 1 188 ? 3.230 -3.926 -17.717 1.00 90.06 188 THR A CA 1
ATOM 1498 C C . THR A 1 188 ? 2.973 -3.812 -19.219 1.00 90.06 188 THR A C 1
ATOM 1500 O O . THR A 1 188 ? 3.921 -3.855 -20.006 1.00 90.06 188 THR A O 1
ATOM 1503 N N . LEU A 1 189 ? 1.722 -3.591 -19.634 1.00 87.44 189 LEU A N 1
ATOM 1504 C CA . LEU A 1 189 ? 1.369 -3.342 -21.032 1.00 87.44 189 LEU A CA 1
ATOM 1505 C C . LEU A 1 189 ? 2.112 -2.117 -21.580 1.00 87.44 189 LEU A C 1
ATOM 1507 O O . LEU A 1 189 ? 2.695 -2.185 -22.662 1.00 87.44 189 LEU A O 1
ATOM 1511 N N . LEU A 1 190 ? 2.163 -1.026 -20.811 1.00 85.75 190 LEU A N 1
ATOM 1512 C CA . LEU A 1 190 ? 2.915 0.174 -21.168 1.00 85.75 190 LEU A CA 1
ATOM 1513 C C . LEU A 1 190 ? 4.411 -0.126 -21.352 1.00 85.75 190 LEU A C 1
ATOM 1515 O O . LEU A 1 190 ? 5.005 0.309 -22.338 1.00 85.75 190 LEU A O 1
ATOM 1519 N N . VAL A 1 191 ? 5.021 -0.914 -20.459 1.00 83.00 191 VAL A N 1
ATOM 1520 C CA . VAL A 1 191 ? 6.429 -1.336 -20.593 1.00 83.00 191 VAL A CA 1
ATOM 1521 C C . VAL A 1 191 ? 6.653 -2.127 -21.885 1.00 83.00 191 VAL A C 1
ATOM 1523 O O . VAL A 1 191 ? 7.624 -1.864 -22.598 1.00 83.00 191 VAL A O 1
ATOM 1526 N N . TYR A 1 192 ? 5.760 -3.060 -22.219 1.00 79.69 192 TYR A N 1
ATOM 1527 C CA . TYR A 1 192 ? 5.848 -3.849 -23.451 1.00 79.69 192 TYR A CA 1
ATOM 1528 C C . TYR A 1 192 ? 5.663 -3.003 -24.718 1.00 79.69 192 TYR A C 1
ATOM 1530 O O . TYR A 1 192 ? 6.408 -3.183 -25.686 1.00 79.69 192 TYR A O 1
ATOM 1538 N N . LEU A 1 193 ? 4.731 -2.046 -24.707 1.00 76.62 193 LEU A N 1
ATOM 1539 C CA . LEU A 1 193 ? 4.523 -1.102 -25.809 1.00 76.62 193 LEU A CA 1
ATOM 1540 C C . LEU A 1 193 ? 5.764 -0.230 -26.040 1.00 76.62 193 LEU A C 1
ATOM 1542 O O . LEU A 1 193 ? 6.249 -0.128 -27.167 1.00 76.62 193 LEU A O 1
ATOM 1546 N N . LEU A 1 194 ? 6.340 0.329 -24.971 1.00 73.31 194 LEU A N 1
ATOM 1547 C CA . LEU A 1 194 ? 7.546 1.162 -25.049 1.00 73.31 194 LEU A CA 1
ATOM 1548 C C . LEU A 1 194 ? 8.786 0.380 -25.517 1.00 73.31 194 LEU A C 1
ATOM 1550 O O . LEU A 1 194 ? 9.688 0.960 -26.125 1.00 73.31 194 LEU A O 1
ATOM 1554 N N . ARG A 1 195 ? 8.843 -0.932 -25.252 1.00 69.38 195 ARG A N 1
ATOM 1555 C CA . ARG A 1 195 ? 9.968 -1.815 -25.608 1.00 69.38 195 ARG A CA 1
ATOM 1556 C C . ARG A 1 195 ? 9.785 -2.603 -26.912 1.00 69.38 195 ARG A C 1
ATOM 1558 O O . ARG A 1 195 ? 10.582 -3.499 -27.171 1.00 69.38 195 ARG A O 1
ATOM 1565 N N . ARG A 1 196 ? 8.823 -2.230 -27.769 1.00 60.94 196 ARG A N 1
ATOM 1566 C CA . ARG A 1 196 ? 8.585 -2.834 -29.104 1.00 60.94 196 ARG A CA 1
ATOM 1567 C C . ARG A 1 196 ? 8.071 -4.284 -29.092 1.00 60.94 196 ARG A C 1
ATOM 1569 O O . ARG A 1 196 ? 8.352 -5.031 -30.023 1.00 60.94 196 ARG A O 1
ATOM 1576 N N . ALA A 1 197 ? 7.298 -4.701 -28.088 1.00 53.41 197 ALA A N 1
ATOM 1577 C CA . ALA A 1 197 ? 6.680 -6.034 -28.121 1.00 53.41 197 ALA A CA 1
ATOM 1578 C C . ALA A 1 197 ? 5.521 -6.146 -29.133 1.00 53.41 197 ALA A C 1
ATOM 1580 O O . ALA A 1 197 ? 5.209 -7.245 -29.584 1.00 53.41 197 ALA A O 1
ATOM 1581 N N . PHE A 1 198 ? 4.903 -5.023 -29.515 1.00 51.06 198 PHE A N 1
ATOM 1582 C CA . PHE A 1 198 ? 3.833 -4.996 -30.511 1.00 51.06 198 PHE A CA 1
ATOM 1583 C C . PHE A 1 198 ? 4.388 -4.607 -31.880 1.00 51.06 198 PHE A C 1
ATOM 1585 O O . PHE A 1 198 ? 4.728 -3.451 -32.129 1.00 51.06 198 PHE A O 1
ATOM 1592 N N . VAL A 1 199 ? 4.473 -5.596 -32.767 1.00 52.88 199 VAL A N 1
ATOM 1593 C CA . VAL A 1 199 ? 4.758 -5.405 -34.188 1.00 52.88 199 VAL A CA 1
ATOM 1594 C C . VAL A 1 199 ? 3.423 -5.409 -34.926 1.00 52.88 199 VAL A C 1
ATOM 1596 O O . VAL A 1 199 ? 2.793 -6.453 -35.070 1.00 52.88 199 VAL A O 1
ATOM 1599 N N . PHE A 1 200 ? 2.970 -4.241 -35.385 1.00 49.22 200 PHE A N 1
ATOM 1600 C CA . PHE A 1 200 ? 1.857 -4.174 -36.329 1.00 49.22 200 PHE A CA 1
ATOM 1601 C C . PHE A 1 200 ? 2.379 -4.567 -37.715 1.00 49.22 200 PHE A C 1
ATOM 1603 O O . PHE A 1 200 ? 3.074 -3.788 -38.364 1.00 49.22 200 PHE A O 1
ATOM 1610 N N . MET A 1 201 ? 2.067 -5.788 -38.156 1.00 51.41 201 MET A N 1
ATOM 1611 C CA . MET A 1 201 ? 2.217 -6.194 -39.555 1.00 51.41 201 MET A CA 1
ATOM 1612 C C . MET A 1 201 ? 0.994 -5.689 -40.335 1.00 51.41 201 MET A C 1
ATOM 1614 O O . MET A 1 201 ? -0.103 -6.204 -40.108 1.00 51.41 201 MET A O 1
ATOM 1618 N N . PRO A 1 202 ? 1.122 -4.693 -41.232 1.00 56.00 202 PRO A N 1
ATOM 1619 C CA . PRO A 1 202 ? 0.024 -4.352 -42.127 1.00 56.00 202 PRO A CA 1
ATOM 1620 C C . PRO A 1 202 ? -0.295 -5.550 -43.044 1.00 56.00 202 PRO A C 1
ATOM 1622 O O . PRO A 1 202 ? 0.628 -6.257 -43.468 1.00 56.00 202 PRO A O 1
ATOM 1625 N N . PRO A 1 203 ? -1.578 -5.807 -43.370 1.00 53.19 203 PRO A N 1
ATOM 1626 C CA . PRO A 1 203 ? -1.936 -6.834 -44.337 1.00 53.19 203 PRO A CA 1
ATOM 1627 C C . PRO A 1 203 ? -1.304 -6.487 -45.687 1.00 53.19 203 PRO A C 1
ATOM 1629 O O . PRO A 1 203 ? -1.398 -5.351 -46.150 1.00 53.19 203 PRO A O 1
ATOM 1632 N N . ARG A 1 204 ? -0.629 -7.476 -46.288 1.00 51.88 204 ARG A N 1
ATOM 1633 C CA . ARG A 1 204 ? -0.023 -7.427 -47.626 1.00 51.88 204 ARG A CA 1
ATOM 1634 C C . ARG A 1 204 ? -0.910 -6.638 -48.596 1.00 51.88 204 ARG A C 1
ATOM 1636 O O . ARG A 1 204 ? -1.912 -7.159 -49.078 1.00 51.88 204 ARG A O 1
ATOM 1643 N N . THR A 1 205 ? -0.501 -5.427 -48.960 1.00 55.22 205 THR A N 1
ATOM 1644 C CA . THR A 1 205 ? -0.863 -4.910 -50.276 1.00 55.22 205 THR A CA 1
ATOM 1645 C C . THR A 1 205 ? -0.177 -5.822 -51.288 1.00 55.22 205 THR A C 1
ATOM 1647 O O . THR A 1 205 ? 1.021 -6.096 -51.191 1.00 55.22 205 THR A O 1
ATOM 1650 N N . VAL A 1 206 ? -0.964 -6.410 -52.186 1.00 54.53 206 VAL A N 1
ATOM 1651 C CA . VAL A 1 206 ? -0.498 -7.364 -53.196 1.00 54.53 206 VAL A CA 1
ATOM 1652 C C . VAL A 1 206 ? 0.600 -6.698 -54.027 1.00 54.53 206 VAL A C 1
ATOM 1654 O O . VAL A 1 206 ? 0.327 -5.824 -54.846 1.00 54.53 206 VAL A O 1
ATOM 1657 N N . GLN A 1 207 ? 1.857 -7.081 -53.805 1.00 54.66 207 GLN A N 1
ATOM 1658 C C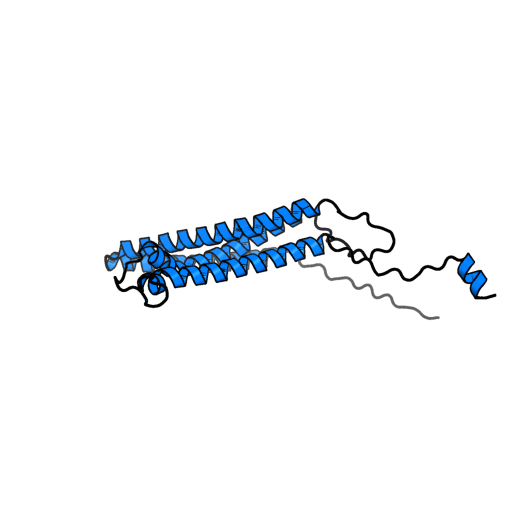A . GLN A 1 207 ? 2.956 -6.672 -54.672 1.00 54.66 207 GLN A CA 1
ATOM 1659 C C . GLN A 1 207 ? 2.939 -7.582 -55.897 1.00 54.66 207 GLN A C 1
ATOM 1661 O O . GLN A 1 207 ? 3.388 -8.726 -55.852 1.00 54.66 207 GLN A O 1
ATOM 1666 N N . VAL A 1 208 ? 2.350 -7.082 -56.979 1.00 58.19 208 VAL A N 1
ATOM 1667 C CA . VAL A 1 208 ? 2.377 -7.736 -58.288 1.00 58.19 208 VAL A CA 1
ATOM 1668 C C . VAL A 1 208 ? 3.782 -7.571 -58.869 1.00 58.19 208 VAL A C 1
ATOM 1670 O O . VAL A 1 208 ? 4.327 -6.466 -58.874 1.00 58.19 208 VAL A O 1
ATOM 1673 N N . SER A 1 209 ? 4.383 -8.671 -59.328 1.00 62.66 209 SER A N 1
ATOM 1674 C CA . SER A 1 209 ? 5.729 -8.658 -59.908 1.00 62.66 209 SER A CA 1
ATOM 1675 C C . SER A 1 209 ? 5.792 -7.746 -61.147 1.00 62.66 209 SER A C 1
ATOM 1677 O O . SER A 1 209 ? 4.787 -7.602 -61.852 1.00 62.66 209 SER A O 1
ATOM 1679 N N . PRO A 1 210 ? 6.956 -7.145 -61.467 1.00 63.62 210 PRO A N 1
ATOM 1680 C CA . PRO A 1 210 ? 7.092 -6.267 -62.633 1.00 63.62 210 PRO A CA 1
ATOM 1681 C C . PRO A 1 210 ? 6.655 -6.943 -63.943 1.00 63.62 210 PRO A C 1
ATOM 1683 O O . PRO A 1 210 ? 6.033 -6.304 -64.788 1.00 63.62 210 PRO A O 1
ATOM 1686 N N . ALA A 1 211 ? 6.902 -8.252 -64.067 1.00 66.44 211 ALA A N 1
ATOM 1687 C CA . ALA A 1 211 ? 6.489 -9.062 -65.211 1.00 66.44 211 ALA A CA 1
ATOM 1688 C C . ALA A 1 211 ? 4.960 -9.195 -65.327 1.00 66.44 211 ALA A C 1
ATOM 1690 O O . ALA A 1 211 ? 4.409 -9.038 -66.413 1.00 66.44 211 ALA A O 1
ATOM 1691 N N . ALA A 1 212 ? 4.257 -9.413 -64.212 1.00 68.12 212 ALA A N 1
ATOM 1692 C CA . ALA A 1 212 ? 2.798 -9.492 -64.210 1.00 68.12 212 ALA A CA 1
ATOM 1693 C C . ALA A 1 212 ? 2.141 -8.124 -64.476 1.00 68.12 212 ALA A C 1
ATOM 1695 O O . ALA A 1 212 ? 1.081 -8.061 -65.089 1.00 68.12 212 ALA A O 1
ATOM 1696 N N . ARG A 1 213 ? 2.793 -7.017 -64.093 1.00 67.06 213 ARG A N 1
ATOM 1697 C CA . ARG A 1 213 ? 2.343 -5.658 -64.436 1.00 67.06 213 ARG A CA 1
ATOM 1698 C C . ARG A 1 213 ? 2.500 -5.356 -65.930 1.00 67.06 213 ARG A C 1
ATOM 1700 O O . ARG A 1 213 ? 1.622 -4.725 -66.502 1.00 67.06 213 ARG A O 1
ATOM 1707 N N . ALA A 1 214 ? 3.582 -5.825 -66.555 1.00 72.81 214 ALA A N 1
ATOM 1708 C CA . ALA A 1 214 ? 3.803 -5.676 -67.995 1.00 72.81 214 ALA A CA 1
ATOM 1709 C C . ALA A 1 214 ? 2.801 -6.498 -68.824 1.00 72.81 214 ALA A C 1
ATOM 1711 O O . ALA A 1 214 ? 2.322 -6.023 -69.846 1.00 72.81 214 ALA A O 1
ATOM 1712 N N . HIS A 1 215 ? 2.441 -7.697 -68.356 1.00 69.81 215 HIS A N 1
ATOM 1713 C CA . HIS A 1 215 ? 1.531 -8.596 -69.071 1.00 69.81 215 HIS A CA 1
ATOM 1714 C C . HIS A 1 215 ? 0.043 -8.214 -68.961 1.00 69.81 215 HIS A C 1
ATOM 1716 O O . HIS A 1 215 ? -0.764 -8.690 -69.747 1.00 69.81 215 HIS A O 1
ATOM 1722 N N . LEU A 1 216 ? -0.335 -7.392 -67.977 1.00 67.31 216 LEU A N 1
ATOM 1723 C CA . LEU A 1 216 ? -1.720 -6.936 -67.774 1.00 67.31 216 LEU A CA 1
ATOM 1724 C C . LEU A 1 216 ? -2.026 -5.577 -68.424 1.00 67.31 216 LEU A C 1
ATOM 1726 O O . LEU A 1 216 ? -3.180 -5.161 -68.428 1.00 67.31 216 LEU A O 1
ATOM 1730 N N . VAL A 1 217 ? -1.004 -4.862 -68.905 1.00 65.12 217 VAL A N 1
ATOM 1731 C CA . VAL A 1 217 ? -1.142 -3.549 -69.568 1.00 65.12 217 VAL A CA 1
ATOM 1732 C C . VAL A 1 217 ? -0.952 -3.657 -71.093 1.00 65.12 217 VAL A C 1
ATOM 1734 O O . VAL A 1 217 ? -1.184 -2.680 -71.800 1.00 65.12 217 VAL A O 1
ATOM 1737 N N . ALA A 1 218 ? -0.554 -4.833 -71.591 1.00 52.47 218 ALA A N 1
ATOM 1738 C CA . ALA A 1 218 ? -0.581 -5.186 -73.013 1.00 52.47 218 ALA A CA 1
ATOM 1739 C C . ALA A 1 218 ? -1.979 -5.680 -73.412 1.00 52.47 218 ALA A C 1
ATOM 1741 O O . ALA A 1 218 ? -2.419 -5.318 -74.524 1.00 52.47 218 ALA A O 1
#

Radius of gyration: 29.5 Å; Cα contacts (8 Å, |Δi|>4): 138; chains: 1; bounding box: 53×58×104 Å

Secondary structure (DSSP, 8-state):
----------PPPPPTTHHHHHHHHHHHHHHHHHHHHHHHHHHHHHHHHHTT-HHHHHHHHHHHHHHHHHHHHHHHHHHHHHHHHHHHHTTS-SS---TT--PPPPP---HHHHHHHHHHHHHHHHHHHHHHHHHTHHHHHHHHT----S-B-TTT--BHHIIIIIHHHHHHHHHHHHHHHHHHHHHHHHHHHHTT-------------HHHHHHTT-